Protein AF-K5UG11-F1 (afdb_monomer_lite)

Radius of gyration: 23.54 Å; chains: 1; bounding box: 54×63×68 Å

Organism: Phanerochaete carnosa (strain HHB-10118-sp) (NCBI:txid650164)

Structure (mmCIF, N/CA/C/O backbone):
data_AF-K5UG11-F1
#
_entry.id   AF-K5UG11-F1
#
loop_
_atom_site.group_PDB
_atom_site.id
_atom_site.type_symbol
_atom_site.label_atom_id
_atom_site.label_alt_id
_atom_site.label_comp_id
_atom_site.label_asym_id
_atom_site.label_entity_id
_atom_site.label_seq_id
_atom_site.pdbx_PDB_ins_code
_atom_site.Cartn_x
_atom_site.Cartn_y
_atom_site.Cartn_z
_atom_site.occupancy
_atom_site.B_iso_or_equiv
_atom_site.auth_seq_id
_atom_site.auth_comp_id
_atom_site.auth_asym_id
_atom_site.auth_atom_id
_atom_site.pdbx_PDB_model_num
ATOM 1 N N . LEU A 1 1 ? -6.449 -38.145 4.270 1.00 53.38 1 LEU A N 1
ATOM 2 C CA . LEU A 1 1 ? -7.258 -38.053 3.032 1.00 53.38 1 LEU A CA 1
ATOM 3 C C . LEU A 1 1 ? -6.331 -38.363 1.857 1.00 53.38 1 LEU A C 1
ATOM 5 O O . LEU A 1 1 ? -5.472 -37.538 1.592 1.00 53.38 1 LEU A O 1
ATOM 9 N N . PRO A 1 2 ? -6.423 -39.541 1.214 1.00 66.00 2 PRO A N 1
ATOM 10 C CA . PRO A 1 2 ? -5.436 -40.005 0.224 1.00 66.00 2 PRO A CA 1
ATOM 11 C C . PRO A 1 2 ? -5.521 -39.326 -1.160 1.00 66.00 2 PRO A C 1
ATOM 13 O O . PRO A 1 2 ? -4.849 -39.757 -2.084 1.00 66.00 2 PRO A O 1
ATOM 16 N N . TRP A 1 3 ? -6.350 -38.290 -1.319 1.00 81.88 3 TRP A N 1
ATOM 17 C CA . TRP A 1 3 ? -6.567 -37.581 -2.589 1.00 81.88 3 TRP A CA 1
ATOM 18 C C . TRP A 1 3 ? -6.116 -36.114 -2.563 1.00 81.88 3 TRP A C 1
ATOM 20 O O . TRP A 1 3 ? -6.194 -35.437 -3.585 1.00 81.88 3 TRP A O 1
ATOM 30 N N . LEU A 1 4 ? -5.685 -35.598 -1.407 1.00 84.19 4 LEU A N 1
ATOM 31 C CA . LEU A 1 4 ? -5.315 -34.193 -1.274 1.00 84.19 4 LEU A CA 1
ATOM 32 C C . LEU A 1 4 ? -3.827 -34.011 -1.577 1.00 84.19 4 LEU A C 1
ATOM 34 O O . LEU A 1 4 ? -2.977 -34.439 -0.799 1.00 84.19 4 LEU A O 1
ATOM 38 N N . TYR A 1 5 ? -3.545 -33.320 -2.674 1.00 85.25 5 TYR A N 1
ATOM 39 C CA . TYR A 1 5 ? -2.221 -32.814 -3.008 1.00 85.25 5 TYR A CA 1
ATOM 40 C C . TYR A 1 5 ? -2.200 -31.314 -2.731 1.00 85.25 5 TYR A C 1
ATOM 42 O O . TYR A 1 5 ? -3.081 -30.585 -3.186 1.00 85.25 5 TYR A O 1
ATOM 50 N N . VAL A 1 6 ? -1.216 -30.859 -1.957 1.00 86.69 6 VAL A N 1
ATOM 51 C CA . VAL A 1 6 ? -1.062 -29.449 -1.588 1.00 86.69 6 VAL A CA 1
ATOM 52 C C . VAL A 1 6 ? 0.201 -28.923 -2.245 1.00 86.69 6 VAL A C 1
ATOM 54 O O . VAL A 1 6 ? 1.283 -29.458 -2.019 1.00 86.69 6 VAL A O 1
ATOM 57 N N . PHE A 1 7 ? 0.058 -27.864 -3.037 1.00 88.12 7 PHE A N 1
ATOM 58 C CA . PHE A 1 7 ? 1.189 -27.059 -3.476 1.00 88.12 7 PHE A CA 1
ATOM 59 C C . PHE A 1 7 ? 1.313 -25.856 -2.545 1.00 88.12 7 PHE A C 1
ATOM 61 O O . PHE A 1 7 ? 0.343 -25.127 -2.337 1.00 88.12 7 PHE A O 1
ATOM 68 N N . ALA A 1 8 ? 2.496 -25.665 -1.972 1.00 84.81 8 ALA A N 1
ATOM 69 C CA . ALA A 1 8 ? 2.798 -24.540 -1.104 1.00 84.81 8 ALA A CA 1
ATOM 70 C C . ALA A 1 8 ? 4.109 -23.899 -1.559 1.00 84.81 8 ALA A C 1
ATOM 72 O O . ALA A 1 8 ? 5.064 -24.599 -1.889 1.00 84.81 8 ALA A O 1
ATOM 73 N N . ALA A 1 9 ? 4.147 -22.571 -1.553 1.00 84.44 9 ALA A N 1
ATOM 74 C CA . ALA A 1 9 ? 5.349 -21.797 -1.814 1.00 84.44 9 ALA A CA 1
ATOM 75 C C . ALA A 1 9 ? 5.720 -21.019 -0.549 1.00 84.44 9 ALA A C 1
ATOM 77 O O . ALA A 1 9 ? 4.858 -20.422 0.096 1.00 84.44 9 ALA A O 1
ATOM 78 N N . SER A 1 10 ? 7.002 -21.017 -0.195 1.00 80.94 10 SER A N 1
ATOM 79 C CA . SER A 1 10 ? 7.528 -20.230 0.918 1.00 80.94 10 SER A CA 1
ATOM 80 C C . SER A 1 10 ? 8.904 -19.675 0.572 1.00 80.94 10 SER A C 1
ATOM 82 O O . SER A 1 10 ? 9.621 -20.228 -0.263 1.00 80.94 10 SER A O 1
ATOM 84 N N . ARG A 1 11 ? 9.314 -18.606 1.264 1.00 75.69 11 ARG A N 1
ATOM 85 C CA . ARG A 1 11 ? 10.738 -18.252 1.336 1.00 75.69 11 ARG A CA 1
ATOM 86 C C . ARG A 1 11 ? 11.507 -19.403 2.018 1.00 75.69 11 ARG A C 1
ATOM 88 O O . ARG A 1 11 ? 10.895 -20.160 2.783 1.00 75.69 11 ARG A O 1
ATOM 95 N N . PRO A 1 12 ? 12.822 -19.561 1.772 1.00 76.56 12 PRO A N 1
ATOM 96 C CA . PRO A 1 12 ? 13.641 -20.610 2.385 1.00 76.56 12 PRO A CA 1
ATOM 97 C C . PRO A 1 12 ? 13.962 -20.281 3.853 1.00 76.56 12 PRO A C 1
ATOM 99 O O . PRO A 1 12 ? 15.118 -20.160 4.255 1.00 76.56 12 PRO A O 1
ATOM 102 N N . GLU A 1 13 ? 12.930 -20.080 4.671 1.00 82.06 13 GLU A N 1
ATOM 103 C CA . GLU A 1 13 ? 13.094 -19.727 6.074 1.00 82.06 13 GLU A CA 1
ATOM 104 C C . GLU A 1 13 ? 13.497 -20.968 6.882 1.00 82.06 13 GLU A C 1
ATOM 106 O O . GLU A 1 13 ? 12.832 -22.006 6.777 1.00 82.06 13 GLU A O 1
ATOM 111 N N . PRO A 1 14 ? 14.550 -20.896 7.723 1.00 83.44 14 PRO A N 1
ATOM 112 C CA . PRO A 1 14 ? 15.108 -22.077 8.384 1.00 83.44 14 PRO A CA 1
ATOM 113 C C . PRO A 1 14 ? 14.092 -22.891 9.190 1.00 83.44 14 PRO A C 1
ATOM 115 O O . PRO A 1 14 ? 14.175 -24.115 9.236 1.00 83.44 14 PRO A O 1
ATOM 118 N N . HIS A 1 15 ? 13.122 -22.221 9.815 1.00 83.31 15 HIS A N 1
ATOM 119 C CA . HIS A 1 15 ? 12.098 -22.876 10.625 1.00 83.31 15 HIS A CA 1
ATOM 120 C C . HIS A 1 15 ? 11.017 -23.576 9.786 1.00 83.31 15 HIS A C 1
ATOM 122 O O . HIS A 1 15 ? 10.419 -24.538 10.255 1.00 83.31 15 HIS A O 1
ATOM 128 N N . ILE A 1 16 ? 10.773 -23.126 8.551 1.00 84.31 16 ILE A N 1
ATOM 129 C CA . ILE A 1 16 ? 9.879 -23.807 7.608 1.00 84.31 16 ILE A CA 1
ATOM 130 C C . ILE A 1 16 ? 10.607 -25.023 7.037 1.00 84.31 16 ILE A C 1
ATOM 132 O O . ILE A 1 16 ? 10.093 -26.141 7.070 1.00 84.31 16 ILE A O 1
ATOM 136 N N . LEU A 1 17 ? 11.845 -24.818 6.576 1.00 82.88 17 LEU A N 1
ATOM 137 C CA . LEU A 1 17 ? 12.665 -25.879 5.999 1.00 82.88 17 LEU A CA 1
ATOM 138 C C . LEU A 1 17 ? 12.917 -27.015 6.992 1.00 82.88 17 LEU A C 1
ATOM 140 O O . LEU A 1 17 ? 12.883 -28.174 6.589 1.00 82.88 17 LEU A O 1
ATOM 144 N N . SER A 1 18 ? 13.119 -26.723 8.280 1.00 83.88 18 SER A N 1
ATOM 145 C CA . SER A 1 18 ? 13.336 -27.757 9.298 1.00 83.88 18 SER A CA 1
ATOM 146 C C . SER A 1 18 ? 12.113 -28.652 9.510 1.00 83.88 18 SER A C 1
ATOM 148 O O . SER A 1 18 ? 12.265 -29.864 9.650 1.00 83.88 18 SER A O 1
ATOM 150 N N . VAL A 1 19 ? 10.904 -28.081 9.484 1.00 84.38 19 VAL A N 1
ATOM 151 C CA . VAL A 1 19 ? 9.648 -28.836 9.593 1.00 84.38 19 VAL A CA 1
ATOM 152 C C . VAL A 1 19 ? 9.433 -29.693 8.352 1.00 84.38 19 VAL A C 1
ATOM 154 O O . VAL A 1 19 ? 9.092 -30.869 8.465 1.00 84.38 19 VAL A O 1
ATOM 157 N N . LEU A 1 20 ? 9.658 -29.123 7.168 1.00 82.38 20 LEU A N 1
ATOM 158 C CA . LEU A 1 20 ? 9.399 -29.810 5.908 1.00 82.38 20 LEU A CA 1
ATOM 159 C C . LEU A 1 20 ? 10.504 -30.800 5.497 1.00 82.38 20 LEU A C 1
ATOM 161 O O . LEU A 1 20 ? 10.266 -31.649 4.642 1.00 82.38 20 LEU A O 1
ATOM 165 N N . SER A 1 21 ? 11.696 -30.710 6.093 1.00 81.19 21 SER A N 1
ATOM 166 C CA . SER A 1 21 ? 12.811 -31.654 5.889 1.00 81.19 21 SER A CA 1
ATOM 167 C C . SER A 1 21 ? 12.805 -32.800 6.907 1.00 81.19 21 SER A C 1
ATOM 169 O O . SER A 1 21 ? 13.807 -33.500 7.060 1.00 81.19 21 SER A O 1
ATOM 171 N N . ASN A 1 22 ? 11.705 -32.990 7.642 1.00 83.00 22 ASN A N 1
ATOM 172 C CA . ASN A 1 22 ? 11.592 -34.071 8.611 1.00 83.00 22 ASN A CA 1
ATOM 173 C C . ASN A 1 22 ? 11.659 -35.436 7.892 1.00 83.00 22 ASN A C 1
ATOM 175 O O . ASN A 1 22 ? 10.858 -35.680 6.984 1.00 83.00 22 ASN A O 1
ATOM 179 N N . PRO A 1 23 ? 12.562 -36.355 8.295 1.00 81.19 23 PRO A N 1
ATOM 180 C CA . PRO A 1 23 ? 12.687 -37.668 7.663 1.00 81.19 23 PRO A CA 1
ATOM 181 C C . PRO A 1 23 ? 11.384 -38.474 7.647 1.00 81.19 23 PRO A C 1
ATOM 183 O O . PRO A 1 23 ? 11.175 -39.278 6.746 1.00 81.19 23 PRO A O 1
ATOM 186 N N . SER A 1 24 ? 10.488 -38.248 8.613 1.00 82.75 24 SER A N 1
ATOM 187 C CA . SER A 1 24 ? 9.194 -38.936 8.681 1.00 82.75 24 SER A CA 1
ATOM 188 C C . SER A 1 24 ? 8.203 -38.527 7.583 1.00 82.75 24 SER A C 1
ATOM 190 O O . SER A 1 24 ? 7.204 -39.217 7.392 1.00 82.75 24 SER A O 1
ATOM 192 N N . SER A 1 25 ? 8.463 -37.430 6.864 1.00 81.19 25 SER A N 1
ATOM 193 C CA . SER A 1 25 ? 7.621 -36.913 5.779 1.00 81.19 25 SER A CA 1
ATOM 194 C C . SER A 1 25 ? 8.306 -36.917 4.407 1.00 81.19 25 SER A C 1
ATOM 196 O O . SER A 1 25 ? 7.729 -36.410 3.447 1.00 81.19 25 SER A O 1
ATOM 198 N N . ALA A 1 26 ? 9.508 -37.493 4.294 1.00 77.62 26 ALA A N 1
ATOM 199 C CA . ALA A 1 26 ? 10.309 -37.476 3.066 1.00 77.62 26 ALA A CA 1
ATOM 200 C C . ALA A 1 26 ? 9.617 -38.146 1.862 1.00 77.62 26 ALA A C 1
ATOM 202 O O . ALA A 1 26 ? 9.808 -37.713 0.730 1.00 77.62 26 ALA A O 1
ATOM 203 N N . ASP A 1 27 ? 8.769 -39.150 2.106 1.00 81.94 27 ASP A N 1
ATOM 204 C CA . ASP A 1 27 ? 8.040 -39.869 1.050 1.00 81.94 27 ASP A CA 1
ATOM 205 C C . ASP A 1 27 ? 6.824 -39.093 0.506 1.00 81.94 27 ASP A C 1
ATOM 207 O O . ASP A 1 27 ? 6.213 -39.508 -0.477 1.00 81.94 27 ASP A O 1
ATOM 211 N N . VAL A 1 28 ? 6.438 -37.989 1.159 1.00 84.19 28 VAL A N 1
ATOM 212 C CA . VAL A 1 28 ? 5.210 -37.229 0.853 1.00 84.19 28 VAL A CA 1
ATOM 213 C C . VAL A 1 28 ? 5.506 -35.765 0.518 1.00 84.19 28 VAL A C 1
ATOM 215 O O . VAL A 1 28 ? 4.752 -35.135 -0.222 1.00 84.19 28 VAL A O 1
ATOM 218 N N . VAL A 1 29 ? 6.592 -35.203 1.056 1.00 85.12 29 VAL A N 1
ATOM 219 C CA . VAL A 1 29 ? 6.969 -33.801 0.859 1.00 85.12 29 VAL A CA 1
ATOM 220 C C . VAL A 1 29 ? 8.080 -33.710 -0.180 1.00 85.12 29 VAL A C 1
ATOM 222 O O . VAL A 1 29 ? 9.228 -34.070 0.075 1.00 85.12 29 VAL A O 1
ATOM 225 N N . HIS A 1 30 ? 7.736 -33.179 -1.349 1.00 83.88 30 HIS A N 1
ATOM 226 C CA . HIS A 1 30 ? 8.688 -32.905 -2.419 1.00 83.88 30 HIS A CA 1
ATOM 227 C C . HIS A 1 30 ? 9.090 -31.432 -2.405 1.00 83.88 30 HIS A C 1
ATOM 229 O O . HIS A 1 30 ? 8.238 -30.545 -2.429 1.00 83.88 30 HIS A O 1
ATOM 235 N N . HIS A 1 31 ? 10.397 -31.183 -2.388 1.00 79.31 31 HIS A N 1
ATOM 236 C CA . HIS A 1 31 ? 10.975 -29.844 -2.374 1.00 79.31 31 HIS A CA 1
ATOM 237 C C . HIS A 1 31 ? 11.524 -29.488 -3.743 1.00 79.31 31 HIS A C 1
ATOM 239 O O . HIS A 1 31 ? 12.325 -30.234 -4.302 1.00 79.31 31 HIS A O 1
ATOM 245 N N . ILE A 1 32 ? 11.126 -28.329 -4.256 1.00 79.00 32 ILE A N 1
ATOM 246 C CA . ILE A 1 32 ? 11.701 -27.743 -5.464 1.00 79.00 32 ILE A CA 1
ATOM 247 C C . ILE A 1 32 ? 12.173 -26.348 -5.086 1.00 79.00 32 ILE A C 1
ATOM 249 O O . ILE A 1 32 ? 11.371 -25.494 -4.704 1.00 79.00 32 ILE A O 1
ATOM 253 N N . ARG A 1 33 ? 13.481 -26.112 -5.175 1.00 73.12 33 ARG A N 1
ATOM 254 C CA . ARG A 1 33 ? 14.020 -24.759 -5.076 1.00 73.12 33 ARG A CA 1
ATOM 255 C C . ARG A 1 33 ? 13.893 -24.124 -6.447 1.00 73.12 33 ARG A C 1
ATOM 257 O O . ARG A 1 33 ? 14.453 -24.631 -7.411 1.00 73.12 33 ARG A O 1
ATOM 264 N N . LEU A 1 34 ? 13.177 -23.007 -6.522 1.00 68.56 34 LEU A N 1
ATOM 265 C CA . LEU A 1 34 ? 12.997 -22.278 -7.779 1.00 68.56 34 LEU A CA 1
ATOM 266 C C . LEU A 1 34 ? 14.347 -21.864 -8.393 1.00 68.56 34 LEU A C 1
ATOM 268 O O . LEU A 1 34 ? 14.505 -21.937 -9.606 1.00 68.56 34 LEU A O 1
ATOM 272 N N . GLU A 1 35 ? 15.332 -21.538 -7.549 1.00 64.75 35 GLU A N 1
ATOM 273 C CA . GLU A 1 35 ? 16.721 -21.218 -7.924 1.00 64.75 35 GLU A CA 1
ATOM 274 C C . GLU A 1 35 ? 17.432 -22.353 -8.679 1.00 64.75 35 GLU A C 1
ATOM 276 O O . GLU A 1 35 ? 18.248 -22.085 -9.552 1.00 64.75 35 GLU A O 1
ATOM 281 N N . ASP A 1 36 ? 17.110 -23.613 -8.367 1.00 63.50 36 ASP A N 1
ATOM 282 C CA . ASP A 1 36 ? 17.745 -24.785 -8.986 1.00 63.50 36 ASP A CA 1
ATOM 283 C C . ASP A 1 36 ? 17.105 -25.128 -10.347 1.00 63.50 36 ASP A C 1
ATOM 285 O O . ASP A 1 36 ? 17.639 -25.933 -11.110 1.00 63.50 36 ASP A O 1
ATOM 289 N N . THR A 1 37 ? 15.946 -24.535 -10.652 1.00 60.53 37 THR A N 1
ATOM 290 C CA . THR A 1 37 ? 15.137 -24.839 -11.844 1.00 60.53 37 THR A CA 1
ATOM 291 C C . THR A 1 37 ? 14.999 -23.680 -12.827 1.00 60.53 37 THR A C 1
ATOM 293 O O . THR A 1 37 ? 14.656 -23.918 -13.982 1.00 60.53 37 THR A O 1
ATOM 296 N N . ALA A 1 38 ? 15.241 -22.442 -12.391 1.00 56.06 38 ALA A N 1
ATOM 297 C CA . ALA A 1 38 ? 14.992 -21.242 -13.179 1.00 56.06 38 ALA A CA 1
ATOM 298 C C . ALA A 1 38 ? 16.271 -20.416 -13.344 1.00 56.06 38 ALA A C 1
ATOM 300 O O . ALA A 1 38 ? 16.880 -19.982 -12.365 1.00 56.06 38 ALA A O 1
ATOM 301 N N . ASN A 1 39 ? 16.627 -20.110 -14.593 1.00 61.66 39 ASN A N 1
ATOM 302 C CA . ASN A 1 39 ? 17.498 -18.979 -14.883 1.00 61.66 39 ASN A CA 1
ATOM 303 C C . ASN A 1 39 ? 16.669 -17.706 -14.658 1.00 61.66 39 ASN A C 1
ATOM 305 O O . ASN A 1 39 ? 16.117 -17.150 -15.598 1.00 61.66 39 ASN A O 1
ATOM 309 N N . SER A 1 40 ? 16.545 -17.243 -13.413 1.00 59.19 40 SER A N 1
ATOM 310 C CA . SER A 1 40 ? 15.722 -16.068 -13.068 1.00 59.19 40 SER A CA 1
ATOM 311 C C . SER A 1 40 ? 16.084 -14.808 -13.870 1.00 59.19 40 SER A C 1
ATOM 313 O O . SER A 1 40 ? 15.221 -13.979 -14.150 1.00 59.19 40 SER A O 1
ATOM 315 N N . HIS A 1 41 ? 17.351 -14.680 -14.278 1.00 61.50 41 HIS A N 1
ATOM 316 C CA . HIS A 1 41 ? 17.806 -13.642 -15.204 1.00 61.50 41 HIS A CA 1
ATOM 317 C C . HIS A 1 41 ? 17.176 -13.764 -16.602 1.00 61.50 41 HIS A C 1
ATOM 319 O O . HIS A 1 41 ? 16.826 -12.743 -17.186 1.00 61.50 41 HIS A O 1
ATOM 325 N N . ASP A 1 42 ? 17.001 -14.987 -17.104 1.00 75.44 42 ASP A N 1
ATOM 326 C CA . ASP A 1 42 ? 16.408 -15.284 -18.414 1.00 75.44 42 ASP A CA 1
ATOM 327 C C . ASP A 1 42 ? 14.898 -14.996 -18.414 1.00 75.44 42 ASP A C 1
ATOM 329 O O . ASP A 1 42 ? 14.391 -14.339 -19.316 1.00 75.44 42 ASP A O 1
ATOM 333 N N . ASP A 1 43 ? 14.181 -15.368 -17.346 1.00 85.31 43 ASP A N 1
ATOM 334 C CA . ASP A 1 43 ? 12.740 -15.092 -17.230 1.00 85.31 43 ASP A CA 1
ATOM 335 C C . ASP A 1 43 ? 12.427 -13.592 -17.139 1.00 85.31 43 ASP A C 1
ATOM 337 O O . ASP A 1 43 ? 11.469 -13.111 -17.749 1.00 85.31 43 ASP A O 1
ATOM 341 N N . VAL A 1 44 ? 13.233 -12.837 -16.384 1.00 89.19 44 VAL A N 1
ATOM 342 C CA . VAL A 1 44 ? 13.101 -11.376 -16.293 1.00 89.19 44 VAL A CA 1
ATOM 343 C C . VAL A 1 44 ? 13.441 -10.710 -17.622 1.00 89.19 44 VAL A C 1
ATOM 345 O O . VAL A 1 44 ? 12.699 -9.826 -18.055 1.00 89.19 44 VAL A O 1
ATOM 348 N N . GLY A 1 45 ? 14.532 -11.140 -18.265 1.00 91.56 45 GLY A N 1
ATOM 349 C CA . GLY A 1 45 ? 14.928 -10.664 -19.589 1.00 91.56 45 GLY A CA 1
ATOM 350 C C . GLY A 1 45 ? 13.812 -10.862 -20.604 1.00 91.56 45 GLY A C 1
ATOM 351 O O . GLY A 1 45 ? 13.305 -9.891 -21.163 1.00 91.56 45 GLY A O 1
ATOM 352 N N . ARG A 1 46 ? 13.329 -12.100 -20.721 1.00 92.81 46 ARG A N 1
ATOM 353 C CA . ARG A 1 46 ? 12.253 -12.472 -21.637 1.00 92.81 46 ARG A CA 1
ATOM 354 C C . ARG A 1 46 ? 10.959 -11.709 -21.365 1.00 92.81 46 ARG A C 1
ATOM 356 O O . ARG A 1 46 ? 10.315 -11.247 -22.301 1.00 92.81 46 ARG A O 1
ATOM 363 N N . TYR A 1 47 ? 10.582 -11.519 -20.098 1.00 94.75 47 TYR A N 1
ATOM 364 C CA . TYR A 1 47 ? 9.416 -10.701 -19.757 1.00 94.75 47 TYR A CA 1
ATOM 365 C C . TYR A 1 47 ? 9.566 -9.258 -20.255 1.00 94.75 47 TYR A C 1
ATOM 367 O O . TYR A 1 47 ? 8.642 -8.737 -20.881 1.00 94.75 47 TYR A O 1
ATOM 375 N N . LEU A 1 48 ? 10.707 -8.607 -20.007 1.00 94.56 48 LEU A N 1
ATOM 376 C CA . LEU A 1 48 ? 10.941 -7.220 -20.421 1.00 94.56 48 LEU A CA 1
ATOM 377 C C . LEU A 1 48 ? 11.030 -7.079 -21.949 1.00 94.56 48 LEU A C 1
ATOM 379 O O . LEU A 1 48 ? 10.420 -6.167 -22.503 1.00 94.56 48 LEU A O 1
ATOM 383 N N . GLU A 1 49 ? 11.709 -8.007 -22.624 1.00 94.44 49 GLU A N 1
ATOM 384 C CA . GLU A 1 49 ? 11.789 -8.089 -24.090 1.00 94.44 49 GLU A CA 1
ATOM 385 C C . GLU A 1 49 ? 10.413 -8.266 -24.742 1.00 94.44 49 GLU A C 1
ATOM 387 O O . GLU A 1 49 ? 10.126 -7.656 -25.770 1.00 94.44 49 GLU A O 1
ATOM 392 N N . GLU A 1 50 ? 9.532 -9.068 -24.141 1.00 94.62 50 GLU A N 1
ATOM 393 C CA . GLU A 1 50 ? 8.199 -9.321 -24.688 1.00 94.62 50 GLU A CA 1
ATOM 394 C C . GLU A 1 50 ? 7.182 -8.215 -24.367 1.00 94.62 50 GLU A C 1
ATOM 396 O O . GLU A 1 50 ? 6.189 -8.076 -25.089 1.00 94.62 50 GLU A O 1
ATOM 401 N N . THR A 1 51 ? 7.344 -7.479 -23.265 1.00 95.44 51 THR A N 1
ATOM 402 C CA . THR A 1 51 ? 6.325 -6.530 -22.775 1.00 95.44 51 THR A CA 1
ATOM 403 C C . THR A 1 51 ? 6.637 -5.086 -23.115 1.00 95.44 51 THR A C 1
ATOM 405 O O . THR A 1 51 ? 5.748 -4.380 -23.587 1.00 95.44 51 THR A O 1
ATOM 408 N N . LEU A 1 52 ? 7.879 -4.643 -22.931 1.00 93.75 52 LEU A N 1
ATOM 409 C CA . LEU A 1 52 ? 8.215 -3.228 -23.030 1.00 93.75 52 LEU A CA 1
ATOM 410 C C . LEU A 1 52 ? 8.082 -2.654 -24.454 1.00 93.75 52 LEU A C 1
ATOM 412 O O . LEU A 1 52 ? 7.508 -1.572 -24.592 1.00 93.75 52 LEU A O 1
ATOM 416 N N . PRO A 1 53 ? 8.479 -3.370 -25.528 1.00 93.62 53 PRO A N 1
ATOM 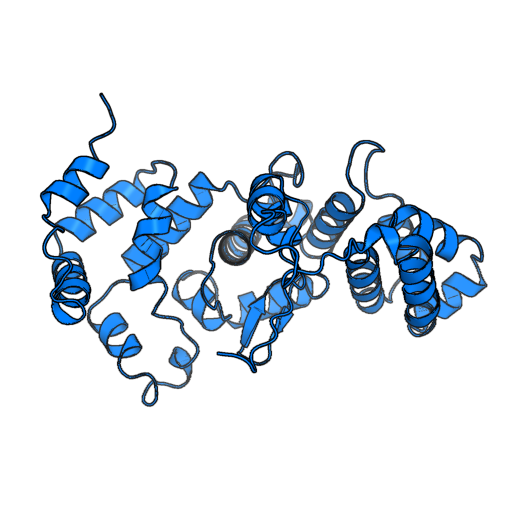417 C CA . PRO A 1 53 ? 8.280 -2.892 -26.899 1.00 93.62 53 PRO A CA 1
ATOM 418 C C . PRO A 1 53 ? 6.809 -2.753 -27.315 1.00 93.62 53 PRO A C 1
ATOM 420 O O . PRO A 1 53 ? 6.515 -2.107 -28.317 1.00 93.62 53 PRO A O 1
ATOM 423 N N . LYS A 1 54 ? 5.867 -3.357 -26.573 1.00 94.81 54 LYS A N 1
ATOM 424 C CA . LYS A 1 54 ? 4.428 -3.224 -26.853 1.00 94.81 54 LYS A CA 1
ATOM 425 C C . LYS A 1 54 ? 3.874 -1.862 -26.435 1.00 94.81 54 LYS A C 1
ATOM 427 O O . LYS A 1 54 ? 2.783 -1.514 -26.881 1.00 94.81 54 LYS A O 1
ATOM 432 N N . ILE A 1 55 ? 4.601 -1.106 -25.612 1.00 93.62 55 ILE A N 1
ATOM 433 C CA . ILE A 1 55 ? 4.244 0.263 -25.240 1.00 93.62 55 ILE A CA 1
ATOM 434 C C . ILE A 1 55 ? 4.824 1.193 -26.319 1.00 93.62 55 ILE A C 1
ATOM 436 O O . ILE A 1 55 ? 6.049 1.319 -26.389 1.00 93.62 55 ILE A O 1
ATOM 440 N N . PRO A 1 56 ? 4.005 1.846 -27.172 1.00 91.88 56 PRO A N 1
ATOM 441 C CA . PRO A 1 56 ? 4.497 2.486 -28.398 1.00 91.88 56 PRO A CA 1
ATOM 442 C C . PRO A 1 56 ? 5.634 3.496 -28.184 1.00 91.88 56 PRO A C 1
ATOM 444 O O . PRO A 1 56 ? 6.633 3.460 -28.897 1.00 91.88 56 PRO A O 1
ATOM 447 N N . SER A 1 57 ? 5.532 4.347 -27.157 1.00 92.50 57 SER A N 1
ATOM 448 C CA . SER A 1 57 ? 6.563 5.341 -26.824 1.00 92.50 57 SER A CA 1
ATOM 449 C C . SER A 1 57 ? 7.905 4.715 -26.436 1.00 92.50 57 SER A C 1
ATOM 451 O O . SER A 1 57 ? 8.955 5.301 -26.700 1.00 92.50 57 SER A O 1
ATOM 453 N N . TYR A 1 58 ? 7.885 3.533 -25.816 1.00 93.56 58 TYR A N 1
ATOM 454 C CA . TYR A 1 58 ? 9.092 2.829 -25.391 1.00 93.56 58 TYR A CA 1
ATOM 455 C C . TYR A 1 58 ? 9.634 1.890 -26.458 1.00 93.56 58 TYR A C 1
ATOM 457 O O . TYR A 1 58 ? 10.847 1.731 -26.521 1.00 93.56 58 TYR A O 1
ATOM 465 N N . GLY A 1 59 ? 8.790 1.348 -27.341 1.00 92.25 59 GLY A N 1
ATOM 466 C CA . GLY A 1 59 ? 9.249 0.685 -28.564 1.00 92.25 59 GLY A CA 1
ATOM 467 C C . GLY A 1 59 ? 10.154 1.611 -29.383 1.00 92.25 59 GLY A C 1
ATOM 468 O O . GLY A 1 59 ? 11.319 1.290 -29.610 1.00 92.25 59 GLY A O 1
ATOM 469 N N . ASP A 1 60 ? 9.669 2.819 -29.690 1.00 92.00 60 ASP A N 1
ATOM 470 C CA . ASP A 1 60 ? 10.431 3.838 -30.429 1.00 92.00 60 ASP A CA 1
ATOM 471 C C . ASP A 1 60 ? 11.721 4.274 -29.705 1.00 92.00 60 ASP A C 1
ATOM 473 O O . ASP A 1 60 ? 12.725 4.607 -30.341 1.00 92.00 60 ASP A O 1
ATOM 477 N N . TYR A 1 61 ? 11.694 4.333 -28.369 1.00 93.06 61 TYR A N 1
ATOM 478 C CA . TYR A 1 61 ? 12.865 4.673 -27.558 1.00 93.06 61 TYR A CA 1
ATOM 479 C C . TYR A 1 61 ? 13.914 3.554 -27.595 1.00 93.06 61 TYR A C 1
ATOM 481 O O . TYR A 1 61 ? 15.085 3.823 -27.855 1.00 93.06 61 TYR A O 1
ATOM 489 N N . LEU A 1 62 ? 13.506 2.298 -27.408 1.00 93.81 62 LEU A N 1
ATOM 490 C CA . LEU A 1 62 ? 14.406 1.146 -27.436 1.00 93.81 62 LEU A CA 1
ATOM 491 C C . LEU A 1 62 ? 15.078 0.957 -28.803 1.00 93.81 62 LEU A C 1
ATOM 493 O O . LEU A 1 62 ? 16.248 0.588 -28.857 1.00 93.81 62 LEU A O 1
ATOM 497 N N . GLU A 1 63 ? 14.389 1.265 -29.906 1.00 92.69 63 GLU A N 1
ATOM 498 C CA . GLU A 1 63 ? 14.996 1.245 -31.246 1.00 92.69 63 GLU A CA 1
ATOM 499 C C . GLU A 1 63 ? 16.139 2.264 -31.395 1.00 92.69 63 GLU A C 1
ATOM 501 O O . GLU A 1 63 ? 17.128 2.003 -32.083 1.00 92.69 63 GLU A O 1
ATOM 506 N N . LYS A 1 64 ? 16.024 3.427 -30.740 1.00 93.94 64 LYS A N 1
ATOM 507 C CA . LYS A 1 64 ? 17.048 4.487 -30.753 1.00 93.94 64 LYS A CA 1
ATOM 508 C C . LYS A 1 64 ? 18.175 4.235 -29.748 1.00 93.94 64 LYS A C 1
ATOM 510 O O . LYS A 1 64 ? 19.282 4.729 -29.957 1.00 93.94 64 LYS A O 1
ATOM 515 N N . HIS A 1 65 ? 17.904 3.469 -28.691 1.00 93.12 65 HIS A N 1
ATOM 516 C CA . HIS A 1 65 ? 18.819 3.176 -27.585 1.00 93.12 65 HIS A CA 1
ATOM 517 C C . HIS A 1 65 ? 18.932 1.655 -27.364 1.00 93.12 65 HIS A C 1
ATOM 519 O O . HIS A 1 65 ? 18.343 1.118 -26.424 1.00 93.12 65 HIS A O 1
ATOM 525 N N . PRO A 1 66 ? 19.679 0.932 -28.219 1.00 89.62 66 PRO A N 1
ATOM 526 C CA . PRO A 1 66 ? 19.681 -0.534 -28.231 1.00 89.62 66 PRO A CA 1
ATOM 527 C C . PRO A 1 66 ? 20.247 -1.182 -26.953 1.00 89.62 66 PRO A C 1
ATOM 529 O O . PRO A 1 66 ? 19.973 -2.348 -26.689 1.00 89.62 66 PRO A O 1
ATOM 532 N N . ASP A 1 67 ? 21.012 -0.446 -26.144 1.00 92.06 67 ASP A N 1
ATOM 533 C CA . ASP A 1 67 ? 21.566 -0.891 -24.859 1.00 92.06 67 ASP A CA 1
ATOM 534 C C . ASP A 1 67 ? 20.616 -0.658 -23.666 1.00 92.06 67 ASP A C 1
ATOM 536 O O . ASP A 1 67 ? 20.828 -1.198 -22.577 1.00 92.06 67 ASP A O 1
ATOM 540 N N . ALA A 1 68 ? 19.553 0.134 -23.845 1.00 92.00 68 ALA A N 1
ATOM 541 C CA . ALA A 1 68 ? 18.651 0.541 -22.770 1.00 92.00 68 ALA A CA 1
ATOM 542 C C . ALA A 1 68 ? 17.944 -0.653 -22.108 1.00 92.00 68 ALA A C 1
ATOM 544 O O . ALA A 1 68 ? 17.858 -0.729 -20.878 1.00 92.00 68 ALA A O 1
ATOM 545 N N . LEU A 1 69 ? 17.483 -1.615 -22.912 1.00 92.44 69 LEU A N 1
ATOM 546 C CA . LEU A 1 69 ? 16.810 -2.810 -22.406 1.00 92.44 69 LEU A CA 1
ATOM 547 C C . LEU A 1 69 ? 17.758 -3.686 -21.576 1.00 92.44 69 LEU A C 1
ATOM 549 O O . LEU A 1 69 ? 17.399 -4.100 -20.477 1.00 92.44 69 LEU A O 1
ATOM 553 N N . GLU A 1 70 ? 18.987 -3.905 -22.047 1.00 91.62 70 GLU A N 1
ATOM 554 C CA . GLU A 1 70 ? 19.999 -4.688 -21.327 1.00 91.62 70 GLU A CA 1
ATOM 555 C C . GLU A 1 70 ? 20.370 -4.030 -19.988 1.00 91.62 70 GLU A C 1
ATOM 557 O O . GLU A 1 70 ? 20.434 -4.702 -18.954 1.00 91.62 70 GLU A O 1
ATOM 562 N N . ARG A 1 71 ? 20.520 -2.696 -19.969 1.00 92.06 71 ARG A N 1
ATOM 563 C CA . ARG A 1 71 ? 20.734 -1.919 -18.735 1.00 92.06 71 ARG A CA 1
ATOM 564 C C . ARG A 1 71 ? 19.598 -2.139 -17.733 1.00 92.06 71 ARG A C 1
ATOM 566 O O . ARG A 1 71 ? 19.857 -2.324 -16.541 1.00 92.06 71 ARG A O 1
ATOM 573 N N . LEU A 1 72 ? 18.349 -2.157 -18.199 1.00 91.31 72 LEU A N 1
ATOM 574 C CA . LEU A 1 72 ? 17.181 -2.385 -17.351 1.00 91.31 72 LEU A CA 1
ATOM 575 C C . LEU A 1 72 ? 17.104 -3.830 -16.831 1.00 91.31 72 LEU A C 1
ATOM 577 O O . LEU A 1 72 ? 16.846 -4.032 -15.643 1.00 91.31 72 LEU A O 1
ATOM 581 N N . ILE A 1 73 ? 17.387 -4.825 -17.677 1.00 90.75 73 ILE A N 1
ATOM 582 C CA . ILE A 1 73 ? 17.454 -6.244 -17.289 1.00 90.75 73 ILE A CA 1
ATOM 583 C C . ILE A 1 73 ? 18.530 -6.450 -16.220 1.00 90.75 73 ILE A C 1
ATOM 585 O O . ILE A 1 73 ? 18.273 -7.056 -15.176 1.00 90.75 73 ILE A O 1
ATOM 589 N N . SER A 1 74 ? 19.722 -5.887 -16.437 1.00 89.00 74 SER A N 1
ATOM 590 C CA . SER A 1 74 ? 20.814 -5.940 -15.464 1.00 89.00 74 SER A CA 1
ATOM 591 C C . SER A 1 74 ? 20.405 -5.306 -14.137 1.00 89.00 74 SER A C 1
ATOM 593 O O . SER A 1 74 ? 20.735 -5.826 -13.070 1.00 89.00 74 SER A O 1
ATOM 595 N N . ARG A 1 75 ? 19.678 -4.189 -14.185 1.00 87.75 75 ARG A N 1
ATOM 596 C CA . ARG A 1 75 ? 19.212 -3.480 -12.996 1.00 87.75 75 ARG A CA 1
ATOM 597 C C . ARG A 1 75 ? 18.130 -4.237 -12.228 1.00 87.75 75 ARG A C 1
ATOM 599 O O . ARG A 1 75 ? 18.103 -4.162 -11.001 1.00 87.75 75 ARG A O 1
ATOM 606 N N . ALA A 1 76 ? 17.274 -4.984 -12.922 1.00 87.50 76 ALA A N 1
ATOM 607 C CA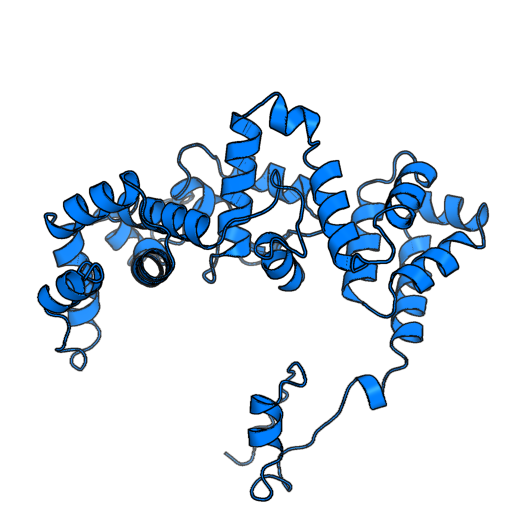 . ALA A 1 76 ? 16.263 -5.820 -12.289 1.00 87.50 76 ALA A CA 1
ATOM 608 C C . ALA A 1 76 ? 16.876 -6.945 -11.439 1.00 87.50 76 ALA A C 1
ATOM 610 O O . ALA A 1 76 ? 16.222 -7.417 -10.511 1.00 87.50 76 ALA A O 1
ATOM 611 N N . ALA A 1 77 ? 18.121 -7.358 -11.722 1.00 84.94 77 ALA A N 1
ATOM 612 C CA . ALA A 1 77 ? 18.884 -8.335 -10.938 1.00 84.94 77 ALA A CA 1
ATOM 613 C C . ALA A 1 77 ? 18.096 -9.630 -10.625 1.00 84.94 77 ALA A C 1
ATOM 615 O O . ALA A 1 77 ? 18.138 -10.145 -9.509 1.00 84.94 77 ALA A O 1
ATOM 616 N N . GLY A 1 78 ? 17.313 -10.118 -11.597 1.00 83.88 78 GLY A N 1
ATOM 617 C CA . GLY A 1 78 ? 16.474 -11.317 -11.453 1.00 83.88 78 GLY A CA 1
ATOM 618 C C . GLY A 1 78 ? 15.211 -11.138 -10.592 1.00 83.88 78 GLY A C 1
ATOM 619 O O . GLY A 1 78 ? 14.482 -12.100 -10.358 1.00 83.88 78 GLY A O 1
ATOM 620 N N . VAL A 1 79 ? 14.906 -9.924 -10.121 1.00 86.12 79 VAL A N 1
ATOM 621 C CA . VAL A 1 79 ? 13.723 -9.632 -9.301 1.00 86.12 79 VAL A CA 1
ATOM 622 C C . VAL A 1 79 ? 12.512 -9.393 -10.205 1.00 86.12 79 VAL A C 1
ATOM 624 O O . VAL A 1 79 ? 12.260 -8.278 -10.649 1.00 86.12 79 VAL A O 1
ATOM 627 N N . PHE A 1 80 ? 11.709 -10.427 -10.452 1.00 88.56 80 PHE A N 1
ATOM 628 C CA . PHE A 1 80 ? 10.562 -10.335 -11.369 1.00 88.56 80 PHE A CA 1
ATOM 629 C C . PHE A 1 80 ? 9.561 -9.225 -11.014 1.00 88.56 80 PHE A C 1
ATOM 631 O O . PHE A 1 80 ? 9.056 -8.530 -11.895 1.00 88.56 80 PHE A O 1
ATOM 638 N N . ILE A 1 81 ? 9.299 -9.001 -9.721 1.00 89.69 81 ILE A N 1
ATOM 639 C CA . ILE A 1 81 ? 8.387 -7.928 -9.308 1.00 89.69 81 ILE A CA 1
ATOM 640 C C . ILE A 1 81 ? 8.931 -6.534 -9.659 1.00 89.69 81 ILE A C 1
ATOM 642 O O . ILE A 1 81 ? 8.138 -5.654 -9.975 1.00 89.69 81 ILE A O 1
ATOM 646 N N . PHE A 1 82 ? 10.257 -6.341 -9.690 1.00 92.19 82 PHE A N 1
ATOM 647 C CA . PHE A 1 82 ? 10.858 -5.103 -10.193 1.00 92.19 82 PHE A CA 1
ATOM 648 C C . PHE A 1 82 ? 10.459 -4.898 -11.654 1.00 92.19 82 PHE A C 1
ATOM 650 O O . PHE A 1 82 ? 9.868 -3.877 -11.977 1.00 92.19 82 PHE A O 1
ATOM 657 N N . ALA A 1 83 ? 10.686 -5.902 -12.506 1.00 92.50 83 ALA A N 1
ATOM 658 C CA . ALA A 1 83 ? 10.368 -5.822 -13.929 1.00 92.50 83 ALA A CA 1
ATOM 659 C C . ALA A 1 83 ? 8.879 -5.542 -14.181 1.00 92.50 83 ALA A C 1
ATOM 661 O O . ALA A 1 83 ? 8.540 -4.672 -14.982 1.00 92.50 83 ALA A O 1
ATOM 662 N N . ARG A 1 84 ? 7.983 -6.220 -13.453 1.00 93.81 84 ARG A N 1
ATOM 663 C CA . ARG A 1 84 ? 6.537 -5.982 -13.549 1.00 93.81 84 ARG A CA 1
ATOM 664 C C . ARG A 1 84 ? 6.156 -4.549 -13.172 1.00 93.81 84 ARG A C 1
ATOM 666 O O . ARG A 1 84 ? 5.425 -3.909 -13.918 1.00 93.81 84 ARG A O 1
ATOM 673 N N . ILE A 1 85 ? 6.654 -4.048 -12.041 1.00 94.06 85 ILE A N 1
ATOM 674 C CA . ILE A 1 85 ? 6.364 -2.683 -11.578 1.00 94.06 85 ILE A CA 1
ATOM 675 C C . ILE A 1 85 ? 6.952 -1.648 -12.541 1.00 94.06 85 ILE A C 1
ATOM 677 O O . ILE A 1 85 ? 6.299 -0.653 -12.826 1.00 94.06 85 ILE A O 1
ATOM 681 N N . THR A 1 86 ? 8.158 -1.878 -13.064 1.00 94.06 86 THR A N 1
ATOM 682 C CA . THR A 1 86 ? 8.784 -1.015 -14.072 1.00 94.06 86 THR A CA 1
ATOM 683 C C . THR A 1 86 ? 7.924 -0.916 -15.327 1.00 94.06 86 THR A C 1
ATOM 685 O O . THR A 1 86 ? 7.683 0.191 -15.793 1.00 94.06 86 THR A O 1
ATOM 688 N N . VAL A 1 87 ? 7.442 -2.041 -15.863 1.00 94.56 87 VAL A N 1
ATOM 689 C CA . VAL A 1 87 ? 6.574 -2.038 -17.051 1.00 94.56 87 VAL A CA 1
ATOM 690 C C . VAL A 1 87 ? 5.290 -1.262 -16.783 1.00 94.56 87 VAL A C 1
ATOM 692 O O . VAL A 1 87 ? 4.943 -0.411 -17.594 1.00 94.56 87 VAL A O 1
ATOM 695 N N . ASN A 1 88 ? 4.643 -1.488 -15.633 1.00 93.12 88 ASN A N 1
ATOM 696 C CA . ASN A 1 88 ? 3.469 -0.707 -15.243 1.00 93.12 88 ASN A CA 1
ATOM 697 C C . ASN A 1 88 ? 3.812 0.787 -15.192 1.00 93.12 88 ASN A C 1
ATOM 699 O O . ASN A 1 88 ? 3.192 1.574 -15.887 1.00 93.12 88 ASN A O 1
ATOM 703 N N . PHE A 1 89 ? 4.860 1.178 -14.465 1.00 92.88 89 PHE A N 1
ATOM 704 C CA . PHE A 1 89 ? 5.256 2.581 -14.341 1.00 92.88 89 PHE A CA 1
ATOM 705 C C . PHE A 1 89 ? 5.527 3.258 -15.687 1.00 92.88 89 PHE A C 1
ATOM 707 O O . PHE A 1 89 ? 5.136 4.407 -15.884 1.00 92.88 89 PHE A O 1
ATOM 714 N N . LEU A 1 90 ? 6.179 2.565 -16.620 1.00 93.12 90 LEU A N 1
ATOM 715 C CA . LEU A 1 90 ? 6.453 3.103 -17.949 1.00 93.12 90 LEU A CA 1
ATOM 716 C C . LEU A 1 90 ? 5.169 3.228 -18.783 1.00 93.12 90 LEU A C 1
ATOM 718 O O . LEU A 1 90 ? 4.958 4.267 -19.398 1.00 93.12 90 LEU A O 1
ATOM 722 N N . ASP A 1 91 ? 4.266 2.247 -18.744 1.00 91.00 91 ASP A N 1
ATOM 723 C CA . ASP A 1 91 ? 2.966 2.322 -19.439 1.00 91.00 91 ASP A CA 1
ATOM 724 C C . ASP A 1 91 ? 2.149 3.559 -19.012 1.00 91.00 91 ASP A C 1
ATOM 726 O O . ASP A 1 91 ? 1.476 4.221 -19.805 1.00 91.00 91 ASP A O 1
ATOM 730 N N . GLU A 1 92 ? 2.300 3.951 -17.751 1.00 87.12 92 GLU A N 1
ATOM 731 C CA . GLU A 1 92 ? 1.652 5.122 -17.174 1.00 87.12 92 GLU A CA 1
ATOM 732 C C . GLU A 1 92 ? 2.268 6.457 -17.601 1.00 87.12 92 GLU A C 1
ATOM 734 O O . GLU A 1 92 ? 1.555 7.460 -17.677 1.00 87.12 92 GLU A O 1
ATOM 739 N N . HIS A 1 93 ? 3.571 6.471 -17.879 1.00 87.75 93 HIS A N 1
ATOM 740 C CA . HIS A 1 93 ? 4.377 7.671 -18.104 1.00 87.75 93 HIS A CA 1
ATOM 741 C C . HIS A 1 93 ?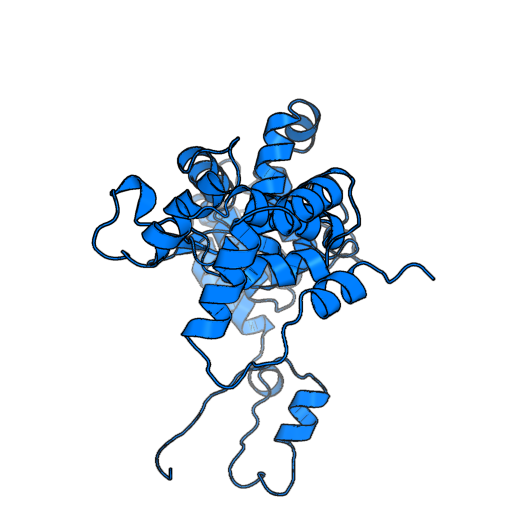 4.909 7.740 -19.545 1.00 87.75 93 HIS A C 1
ATOM 743 O O . HIS A 1 93 ? 6.083 7.982 -19.797 1.00 87.75 93 HIS A O 1
ATOM 749 N N . HIS A 1 94 ? 4.025 7.577 -20.528 1.00 86.88 94 HIS A N 1
ATOM 750 C CA . HIS A 1 94 ? 4.377 7.589 -21.956 1.00 86.88 94 HIS A CA 1
ATOM 751 C C . HIS A 1 94 ? 4.953 8.928 -22.468 1.00 86.88 94 HIS A C 1
ATOM 753 O O . HIS A 1 94 ? 5.631 8.966 -23.498 1.00 86.88 94 HIS A O 1
ATOM 759 N N . SER A 1 95 ? 4.685 10.033 -21.769 1.00 83.56 95 SER A N 1
ATOM 760 C CA . SER A 1 95 ? 5.217 11.366 -22.076 1.00 83.56 95 SER A CA 1
ATOM 761 C C . SER A 1 95 ? 6.683 11.455 -21.657 1.00 83.56 95 SER A C 1
ATOM 763 O O . SER A 1 95 ? 6.965 11.287 -20.483 1.00 83.56 95 SER A O 1
ATOM 765 N N . HIS A 1 96 ? 7.603 11.789 -22.567 1.00 89.62 96 HIS A N 1
ATOM 766 C CA . HIS A 1 96 ? 9.053 11.879 -22.286 1.00 89.62 96 HIS A CA 1
ATOM 767 C C . HIS A 1 96 ? 9.703 10.526 -21.909 1.00 89.62 96 HIS A C 1
ATOM 769 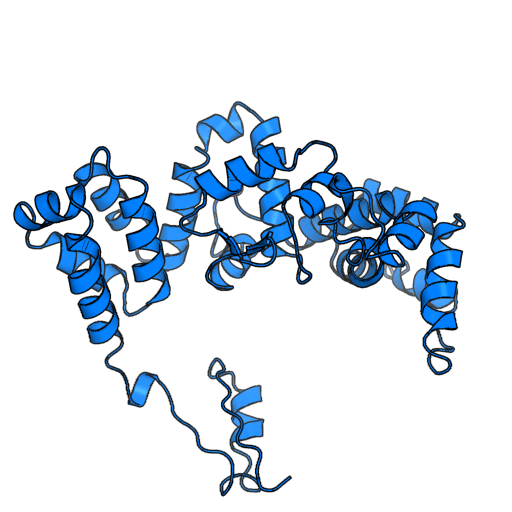O O . HIS A 1 96 ? 10.272 10.387 -20.826 1.00 89.62 96 HIS A O 1
ATOM 775 N N . PRO A 1 97 ? 9.668 9.517 -22.805 1.00 90.56 97 PRO A N 1
ATOM 776 C CA . PRO A 1 97 ? 10.139 8.163 -22.500 1.00 90.56 97 PRO A CA 1
ATOM 777 C C . PRO A 1 97 ? 11.602 8.117 -22.039 1.00 90.56 97 PRO A C 1
ATOM 779 O O . PRO A 1 97 ? 11.914 7.378 -21.112 1.00 90.56 97 PRO A O 1
ATOM 782 N N . GLU A 1 98 ? 12.479 8.934 -22.628 1.00 91.75 98 GLU A N 1
ATOM 783 C CA . GLU A 1 98 ? 13.894 9.018 -22.239 1.00 91.75 98 GLU A CA 1
ATOM 784 C C . GLU A 1 98 ? 14.075 9.492 -20.791 1.00 91.75 98 GLU A C 1
ATOM 786 O O . GLU A 1 98 ? 14.849 8.897 -20.044 1.00 91.75 98 GLU A O 1
ATOM 791 N N . GLU A 1 99 ? 13.321 10.510 -20.366 1.00 89.75 99 GLU A N 1
ATOM 792 C CA . GLU A 1 99 ? 13.404 11.059 -19.011 1.00 89.75 99 GLU A CA 1
ATOM 793 C C . GLU A 1 99 ? 12.983 10.018 -17.970 1.00 89.75 99 GLU A C 1
ATOM 795 O O . GLU A 1 99 ? 13.722 9.755 -17.020 1.00 89.75 99 GLU A O 1
ATOM 800 N N . TRP A 1 100 ? 11.838 9.360 -18.175 1.00 90.38 100 TRP A N 1
ATOM 801 C CA . TRP A 1 100 ? 11.350 8.338 -17.246 1.00 90.38 100 TRP A CA 1
ATOM 802 C C . TRP A 1 100 ? 12.229 7.094 -17.215 1.00 90.38 100 TRP A C 1
ATOM 804 O O . TRP A 1 100 ? 12.445 6.519 -16.145 1.00 90.38 100 TRP A O 1
ATOM 814 N N . PHE A 1 101 ? 12.759 6.684 -18.367 1.00 91.12 101 PHE A N 1
ATOM 815 C CA . PHE A 1 101 ? 13.642 5.529 -18.447 1.00 91.12 101 PHE A CA 1
ATOM 816 C C . PHE A 1 101 ? 14.959 5.789 -17.710 1.00 91.12 101 PHE A C 1
ATOM 818 O O . PHE A 1 101 ? 15.357 5.000 -16.851 1.00 91.12 101 PHE A O 1
ATOM 825 N N . GLU A 1 102 ? 15.605 6.930 -17.959 1.00 89.12 102 GLU A N 1
ATOM 826 C CA . GLU A 1 102 ? 16.840 7.297 -17.260 1.00 89.12 102 GLU A CA 1
ATOM 827 C C . GLU A 1 102 ? 16.600 7.589 -15.771 1.00 89.12 102 GLU A C 1
ATOM 829 O O . GLU A 1 102 ? 17.449 7.265 -14.935 1.00 89.12 102 GLU A O 1
ATOM 834 N N . LEU A 1 103 ? 15.424 8.100 -15.387 1.00 86.06 103 LEU A N 1
ATOM 835 C CA . LEU A 1 103 ? 15.040 8.213 -13.979 1.00 86.06 103 LEU A CA 1
ATOM 836 C C . LEU A 1 103 ? 15.020 6.829 -13.311 1.00 86.06 103 LEU A C 1
ATOM 838 O O . LEU A 1 103 ? 15.633 6.641 -12.260 1.00 86.06 103 LEU A O 1
ATOM 842 N N . LEU A 1 104 ? 14.389 5.832 -13.949 1.00 86.62 104 LEU A N 1
ATOM 843 C CA . LEU A 1 104 ? 14.353 4.459 -13.435 1.00 86.62 104 LEU A CA 1
ATOM 844 C C . LEU A 1 104 ? 15.738 3.850 -13.309 1.00 86.62 104 LEU A C 1
ATOM 846 O O . LEU A 1 104 ? 15.962 3.119 -12.347 1.00 86.62 104 LEU A O 1
ATOM 850 N N . LEU A 1 105 ? 16.651 4.139 -14.238 1.00 84.00 105 LEU A N 1
ATOM 851 C CA . LEU A 1 105 ? 18.020 3.626 -14.214 1.00 84.00 105 LEU A CA 1
ATOM 852 C C . LEU A 1 105 ? 18.916 4.333 -13.187 1.00 84.00 105 LEU A C 1
ATOM 854 O O . LEU A 1 105 ? 19.768 3.682 -12.579 1.00 84.00 105 LEU A O 1
ATOM 858 N N . SER A 1 106 ? 18.709 5.633 -12.968 1.00 78.31 106 SER A N 1
ATOM 859 C CA . SER A 1 106 ? 19.497 6.468 -12.050 1.00 78.31 106 SER A CA 1
ATOM 860 C C . SER A 1 106 ? 19.086 6.339 -10.579 1.00 78.31 106 SER A C 1
ATOM 862 O O . SER A 1 106 ? 19.841 6.737 -9.688 1.00 78.31 106 SER A O 1
ATOM 864 N N . GLY A 1 107 ? 17.920 5.750 -10.291 1.00 63.84 107 GLY A N 1
ATOM 865 C CA . GLY A 1 107 ? 17.444 5.552 -8.926 1.00 63.84 107 GLY A CA 1
ATOM 866 C C . GLY A 1 107 ? 18.383 4.681 -8.076 1.00 63.84 107 GLY A C 1
ATOM 867 O O . GLY A 1 107 ? 18.507 3.478 -8.283 1.00 63.84 107 GLY A O 1
ATOM 868 N N . GLY A 1 108 ? 18.993 5.247 -7.040 1.00 56.59 108 GLY A N 1
ATOM 869 C CA . GLY A 1 108 ? 19.629 4.477 -5.967 1.00 56.59 108 GLY A CA 1
ATOM 870 C C . GLY A 1 108 ? 21.158 4.490 -5.954 1.00 56.59 108 GLY A C 1
ATOM 871 O O . GLY A 1 108 ? 21.840 4.478 -6.972 1.00 56.59 108 GLY A O 1
ATOM 872 N N . SER A 1 109 ? 21.697 4.503 -4.736 1.00 51.88 109 SER A N 1
ATOM 873 C CA . SER A 1 109 ? 23.106 4.215 -4.458 1.00 51.88 109 SER A CA 1
ATOM 874 C C . SER A 1 109 ? 23.378 2.718 -4.680 1.00 51.88 109 SER A C 1
ATOM 876 O O . SER A 1 109 ? 22.463 1.928 -4.453 1.00 51.88 109 SER A O 1
ATOM 878 N N . PRO A 1 110 ? 24.612 2.285 -5.012 1.00 48.94 110 PRO A N 1
ATOM 879 C CA . PRO A 1 110 ? 24.986 0.864 -5.078 1.00 48.94 110 PRO A CA 1
ATOM 880 C C . PRO A 1 110 ? 24.629 0.043 -3.824 1.00 48.94 110 PRO A C 1
ATOM 882 O O . PRO A 1 110 ? 24.577 -1.180 -3.880 1.00 48.94 110 PRO A O 1
ATOM 885 N N . ALA A 1 111 ? 24.388 0.707 -2.686 1.00 48.94 111 ALA A N 1
ATOM 886 C CA . ALA A 1 111 ? 23.955 0.088 -1.435 1.00 48.94 111 ALA A CA 1
ATOM 887 C C . ALA A 1 111 ? 22.429 -0.129 -1.312 1.00 48.94 111 ALA A C 1
ATOM 889 O O . ALA A 1 111 ? 21.991 -0.870 -0.435 1.00 48.94 111 ALA A O 1
ATOM 890 N N . ALA A 1 112 ? 21.605 0.526 -2.138 1.00 60.03 112 ALA A N 1
ATOM 891 C CA . ALA A 1 112 ? 20.149 0.412 -2.089 1.00 60.03 112 ALA A CA 1
ATOM 892 C C . ALA A 1 112 ? 19.667 -0.723 -3.003 1.00 60.03 112 ALA A C 1
ATOM 894 O O . ALA A 1 112 ? 20.045 -0.791 -4.170 1.00 60.03 112 ALA A O 1
ATOM 895 N N . MET A 1 113 ? 18.795 -1.600 -2.495 1.00 80.12 113 MET A N 1
ATOM 896 C CA . MET A 1 113 ? 18.180 -2.641 -3.326 1.00 80.12 113 MET A CA 1
ATOM 897 C C . MET A 1 113 ? 17.389 -1.991 -4.479 1.00 80.12 113 MET A C 1
ATOM 899 O O . MET A 1 113 ? 16.584 -1.097 -4.193 1.00 80.12 113 MET A O 1
ATOM 903 N N . PRO A 1 114 ? 17.535 -2.451 -5.741 1.00 84.56 114 PRO A N 1
ATOM 904 C CA . PRO A 1 114 ? 16.869 -1.848 -6.902 1.00 84.56 114 PRO A CA 1
ATOM 905 C C . PRO A 1 114 ? 15.361 -1.656 -6.715 1.00 84.56 114 PRO A C 1
ATOM 907 O O . PRO A 1 114 ? 14.814 -0.606 -7.039 1.00 84.56 114 PRO A O 1
ATOM 910 N N . LEU A 1 115 ? 14.696 -2.634 -6.094 1.00 89.50 115 LEU A N 1
ATOM 911 C CA . LEU A 1 115 ? 13.263 -2.582 -5.807 1.00 89.50 115 LEU A CA 1
ATOM 912 C C . LEU A 1 115 ? 12.873 -1.469 -4.818 1.00 89.50 115 LEU A C 1
ATOM 914 O O . LEU A 1 115 ? 11.841 -0.833 -4.996 1.00 89.50 115 LEU A O 1
ATOM 918 N N . ASN A 1 116 ? 13.694 -1.193 -3.800 1.00 91.38 116 ASN A N 1
ATOM 919 C CA . ASN A 1 116 ? 13.417 -0.106 -2.853 1.00 91.38 116 ASN A CA 1
ATOM 920 C C . ASN A 1 116 ? 13.572 1.263 -3.532 1.00 91.38 116 ASN A C 1
ATOM 922 O O . ASN A 1 116 ? 12.773 2.165 -3.294 1.00 91.38 116 ASN A O 1
ATOM 926 N N . ALA A 1 117 ? 14.585 1.407 -4.394 1.00 89.56 117 ALA A N 1
ATOM 927 C CA . ALA A 1 117 ? 14.777 2.624 -5.177 1.00 89.56 117 ALA A CA 1
ATOM 928 C C . ALA A 1 117 ? 13.596 2.864 -6.131 1.00 89.56 117 ALA A C 1
ATOM 930 O O . ALA A 1 117 ? 13.100 3.985 -6.204 1.00 89.56 117 ALA A O 1
ATOM 931 N N . LEU A 1 118 ? 13.109 1.802 -6.783 1.00 91.88 118 LEU A N 1
ATOM 932 C CA . LEU A 1 118 ? 11.930 1.849 -7.646 1.00 91.88 118 LEU A CA 1
ATOM 933 C C . LEU A 1 118 ? 10.679 2.305 -6.882 1.00 91.88 118 LEU A C 1
ATOM 935 O O . LEU A 1 118 ? 10.024 3.250 -7.308 1.00 91.88 118 LEU A O 1
ATOM 939 N N . TYR A 1 119 ? 10.377 1.704 -5.726 1.00 95.06 119 TYR A N 1
ATOM 940 C CA . TYR A 1 119 ? 9.227 2.122 -4.914 1.00 95.06 119 TYR A CA 1
ATOM 941 C C . TYR A 1 119 ? 9.294 3.593 -4.508 1.00 95.06 119 TYR A C 1
ATOM 943 O O . TYR A 1 119 ? 8.307 4.316 -4.644 1.00 95.06 119 TYR A O 1
ATOM 951 N N . LEU A 1 120 ? 10.458 4.052 -4.040 1.00 93.94 120 LEU A N 1
ATOM 952 C CA . LEU A 1 120 ? 10.632 5.445 -3.639 1.00 93.94 120 LEU A CA 1
ATOM 953 C C . LEU A 1 120 ? 10.475 6.408 -4.823 1.00 93.94 120 LEU A C 1
ATOM 955 O O . LEU A 1 120 ? 9.905 7.484 -4.669 1.00 93.94 120 LEU A O 1
ATOM 959 N N . GLN A 1 121 ? 10.971 6.030 -5.999 1.00 92.19 121 GLN A N 1
ATOM 960 C CA . GLN A 1 121 ? 10.827 6.831 -7.209 1.00 92.19 121 GLN A CA 1
ATOM 961 C C . GLN A 1 121 ? 9.362 6.955 -7.638 1.00 92.19 121 GLN A C 1
ATOM 963 O O . GLN A 1 121 ? 8.925 8.055 -7.960 1.00 92.19 121 GLN A O 1
ATOM 968 N N . ILE A 1 122 ? 8.595 5.864 -7.582 1.00 94.50 122 ILE A N 1
ATOM 969 C CA . ILE A 1 122 ? 7.159 5.870 -7.900 1.00 94.50 122 ILE A CA 1
ATOM 970 C C . ILE A 1 122 ? 6.406 6.794 -6.942 1.00 94.50 122 ILE A C 1
ATOM 972 O O . ILE A 1 122 ? 5.645 7.650 -7.383 1.00 94.50 122 ILE A O 1
ATOM 976 N N . LEU A 1 123 ? 6.682 6.685 -5.640 1.00 96.56 123 LEU A N 1
ATOM 977 C CA . LEU A 1 123 ? 6.086 7.551 -4.620 1.00 96.56 123 LEU A CA 1
ATOM 978 C C . LEU A 1 123 ? 6.405 9.034 -4.853 1.00 96.56 123 LEU A C 1
ATOM 980 O O . LEU A 1 123 ? 5.516 9.869 -4.728 1.00 96.56 123 LEU A O 1
ATOM 984 N N . ARG A 1 124 ? 7.648 9.359 -5.227 1.00 94.62 124 ARG A N 1
ATOM 985 C CA . ARG A 1 124 ? 8.069 10.734 -5.543 1.00 94.62 124 ARG A CA 1
ATOM 986 C C . ARG A 1 124 ? 7.472 11.265 -6.839 1.00 94.62 124 ARG A C 1
ATOM 988 O O . ARG A 1 124 ? 7.183 12.449 -6.901 1.00 94.62 124 ARG A O 1
ATOM 995 N N . SER A 1 125 ? 7.289 10.412 -7.845 1.00 92.12 125 SER A N 1
ATOM 996 C CA . SER A 1 125 ? 6.629 10.796 -9.097 1.00 92.12 125 SER A CA 1
ATOM 997 C C . SER A 1 125 ? 5.153 11.121 -8.862 1.00 92.12 125 SER A C 1
ATOM 999 O O . SER A 1 125 ? 4.657 12.155 -9.293 1.00 92.12 125 SER A O 1
ATOM 1001 N N . ALA A 1 126 ? 4.458 10.256 -8.118 1.00 94.75 126 ALA A N 1
ATOM 1002 C CA . ALA A 1 126 ? 3.031 10.390 -7.837 1.00 94.75 126 ALA A CA 1
ATOM 1003 C C . ALA A 1 126 ? 2.704 11.500 -6.818 1.00 94.75 126 ALA A C 1
ATOM 1005 O O . ALA A 1 126 ? 1.639 12.122 -6.884 1.00 94.75 126 ALA A O 1
ATOM 1006 N N . PHE A 1 127 ? 3.606 11.720 -5.858 1.00 96.62 127 PHE A N 1
ATOM 1007 C CA . PHE A 1 127 ? 3.471 12.689 -4.771 1.00 96.62 127 PHE A CA 1
ATOM 1008 C C . PHE A 1 127 ? 4.808 13.398 -4.532 1.00 96.62 127 PHE A C 1
ATOM 1010 O O . PHE A 1 127 ? 5.585 12.965 -3.670 1.00 96.62 127 PHE A O 1
ATOM 1017 N N . PRO A 1 128 ? 5.103 14.473 -5.276 1.00 96.12 128 PRO A N 1
ATOM 1018 C CA . PRO A 1 128 ? 6.400 15.128 -5.209 1.00 96.12 128 PRO A CA 1
ATOM 1019 C C . PRO A 1 128 ? 6.736 15.678 -3.809 1.00 96.12 128 PRO A C 1
ATOM 1021 O O . PRO A 1 128 ? 5.871 16.244 -3.134 1.00 96.12 128 PRO A O 1
ATOM 1024 N N . PRO A 1 129 ? 7.987 15.530 -3.324 1.00 96.12 129 PRO A N 1
ATOM 1025 C CA . PRO A 1 129 ? 8.383 15.985 -1.989 1.00 96.12 129 PRO A CA 1
ATOM 1026 C C . PRO A 1 129 ? 8.114 17.468 -1.708 1.00 96.12 129 PRO A C 1
ATOM 1028 O O . PRO A 1 129 ? 7.856 17.854 -0.570 1.00 96.12 129 PRO A O 1
ATOM 1031 N N . GLU A 1 130 ? 8.252 18.316 -2.717 1.00 96.31 130 GLU A N 1
ATOM 1032 C CA . GLU A 1 130 ? 7.967 19.746 -2.689 1.00 96.31 130 GLU A CA 1
ATOM 1033 C C . GLU A 1 130 ? 6.487 20.025 -2.429 1.00 96.31 130 GLU A C 1
ATOM 1035 O O . GLU A 1 130 ? 6.185 20.830 -1.546 1.00 96.31 130 GLU A O 1
ATOM 1040 N N . ASP A 1 131 ? 5.591 19.295 -3.090 1.00 96.12 131 ASP A N 1
ATOM 1041 C CA . ASP A 1 131 ? 4.144 19.427 -2.930 1.00 96.12 131 ASP A CA 1
ATOM 1042 C C . ASP A 1 131 ? 3.714 18.935 -1.550 1.00 96.12 131 ASP A C 1
ATOM 1044 O O . ASP A 1 131 ? 3.018 19.643 -0.823 1.00 96.12 131 ASP A O 1
ATOM 1048 N N . LEU A 1 132 ? 4.241 17.787 -1.110 1.00 96.56 132 LEU A N 1
ATOM 1049 C CA . LEU A 1 132 ? 3.975 17.256 0.230 1.00 96.56 132 LEU A CA 1
ATOM 1050 C C . LEU A 1 132 ? 4.442 18.201 1.347 1.00 96.56 132 LEU A C 1
ATOM 1052 O O . LEU A 1 132 ? 3.801 18.292 2.395 1.00 96.56 132 LEU A O 1
ATOM 1056 N N . ARG A 1 133 ? 5.555 18.916 1.140 1.00 94.88 133 ARG A N 1
ATOM 1057 C CA . ARG A 1 133 ? 6.048 19.927 2.091 1.00 94.88 133 ARG A CA 1
ATOM 1058 C C . ARG A 1 133 ? 5.246 21.225 2.024 1.00 94.88 133 ARG A C 1
ATOM 1060 O O . ARG A 1 133 ? 5.081 21.873 3.056 1.00 94.88 133 ARG A O 1
ATOM 1067 N N . ALA A 1 134 ? 4.778 21.615 0.840 1.00 96.19 134 ALA A N 1
ATOM 1068 C CA . ALA A 1 134 ? 3.979 22.819 0.639 1.00 96.19 134 ALA A CA 1
ATOM 1069 C C . ALA A 1 134 ? 2.532 22.650 1.129 1.00 96.19 134 ALA A C 1
ATOM 1071 O O . ALA A 1 134 ? 1.933 23.614 1.611 1.00 96.19 134 ALA A O 1
ATOM 1072 N N . LEU A 1 135 ? 1.986 21.432 1.050 1.00 94.81 135 LEU A N 1
ATOM 1073 C CA . LEU A 1 135 ? 0.601 21.108 1.369 1.00 94.81 135 LEU A CA 1
ATOM 1074 C C . LEU A 1 135 ? 0.513 19.981 2.421 1.00 94.81 135 LEU A C 1
ATOM 1076 O O . LEU A 1 135 ? 0.297 18.814 2.087 1.00 94.81 135 LEU A O 1
ATOM 1080 N N . PRO A 1 136 ? 0.600 20.314 3.728 1.00 93.56 136 PRO A N 1
ATOM 1081 C CA . PRO A 1 136 ? 0.553 19.321 4.806 1.00 93.56 136 PRO A CA 1
ATOM 1082 C C . PRO A 1 136 ? -0.715 18.457 4.824 1.00 93.56 136 PRO A C 1
ATOM 1084 O O . PRO A 1 136 ? -0.694 17.333 5.326 1.00 93.56 136 PRO A O 1
ATOM 1087 N N . SER A 1 137 ? -1.831 18.961 4.287 1.00 93.62 137 SER A N 1
ATOM 1088 C CA . SER A 1 137 ? -3.067 18.187 4.150 1.00 93.62 137 SER A CA 1
ATOM 1089 C C . SER A 1 137 ? -2.924 17.046 3.145 1.00 93.62 137 SER A C 1
ATOM 1091 O O . SER A 1 137 ? -3.411 15.953 3.421 1.00 93.62 137 SER A O 1
ATOM 1093 N N . GLU A 1 138 ? -2.229 17.248 2.023 1.00 94.44 138 GLU A N 1
ATOM 1094 C CA . GLU A 1 138 ? -1.954 16.176 1.061 1.00 94.44 138 GLU A CA 1
ATOM 1095 C C . GLU A 1 138 ? -1.013 15.132 1.661 1.00 94.44 138 GLU A C 1
ATOM 1097 O O . GLU A 1 138 ? -1.272 13.933 1.558 1.00 94.44 138 GLU A O 1
ATOM 1102 N N . HIS A 1 139 ? 0.011 15.571 2.399 1.00 96.00 139 HIS A N 1
ATOM 1103 C CA . HIS A 1 139 ? 0.885 14.647 3.121 1.00 96.00 139 HIS A CA 1
ATOM 1104 C C . HIS A 1 139 ? 0.130 13.810 4.154 1.00 96.00 139 HIS A C 1
ATOM 1106 O O . HIS A 1 139 ? 0.329 12.596 4.227 1.00 96.00 139 HIS A O 1
ATOM 1112 N N . LYS A 1 140 ? -0.785 14.424 4.913 1.00 95.06 140 LYS A N 1
ATOM 1113 C CA . LYS A 1 140 ? -1.651 13.705 5.857 1.00 95.06 140 LYS A CA 1
ATOM 1114 C C . LYS A 1 140 ? -2.505 12.653 5.141 1.00 95.06 140 LYS A C 1
ATOM 1116 O O . LYS A 1 140 ? -2.543 11.510 5.589 1.00 95.06 140 LYS A O 1
ATOM 1121 N N . ARG A 1 141 ? -3.139 13.025 4.023 1.00 95.62 141 ARG A N 1
ATOM 1122 C CA . ARG A 1 141 ? -3.979 12.140 3.197 1.00 95.62 141 ARG A CA 1
ATOM 1123 C C . ARG A 1 141 ? -3.203 10.928 2.680 1.00 95.62 141 ARG A C 1
ATOM 1125 O O . ARG A 1 141 ? -3.640 9.795 2.880 1.00 95.62 141 ARG A O 1
ATOM 1132 N N . LEU A 1 142 ? -2.019 11.161 2.110 1.00 97.31 142 LEU A N 1
ATOM 1133 C CA . LEU A 1 142 ? -1.127 10.097 1.655 1.00 97.31 142 LEU A CA 1
ATOM 1134 C C . LEU A 1 142 ? -0.703 9.188 2.816 1.00 97.31 142 LEU A C 1
ATOM 1136 O O . LEU A 1 142 ? -0.811 7.969 2.713 1.00 97.31 142 LEU A O 1
ATOM 1140 N N . ARG A 1 143 ? -0.262 9.757 3.948 1.00 96.56 143 ARG A N 1
ATOM 1141 C CA . ARG A 1 143 ? 0.144 8.964 5.122 1.00 96.56 143 ARG A CA 1
ATOM 1142 C C . ARG A 1 143 ? -0.985 8.082 5.643 1.00 96.56 143 ARG A C 1
ATOM 1144 O O . ARG A 1 143 ? -0.707 6.957 6.052 1.00 96.56 143 ARG A O 1
ATOM 1151 N N . SER A 1 144 ? -2.226 8.563 5.638 1.00 96.00 144 SER A N 1
ATOM 1152 C CA . SER A 1 144 ? -3.383 7.750 6.013 1.00 96.00 144 SER A CA 1
ATOM 1153 C C . SER A 1 144 ? -3.541 6.546 5.082 1.00 96.00 144 SER A C 1
ATOM 1155 O O . SER A 1 144 ? -3.549 5.420 5.574 1.00 96.00 144 SER A O 1
ATOM 1157 N N . LEU A 1 145 ? -3.537 6.742 3.757 1.00 97.56 145 LEU A N 1
ATOM 1158 C CA . LEU A 1 145 ? -3.586 5.635 2.789 1.00 97.56 145 LEU A CA 1
ATOM 1159 C C . LEU A 1 145 ? -2.445 4.625 3.008 1.00 97.56 145 LEU A C 1
ATOM 1161 O O . LEU A 1 145 ? -2.691 3.424 3.127 1.00 97.56 145 LEU A O 1
ATOM 1165 N N . LEU A 1 146 ? -1.202 5.105 3.118 1.00 97.81 146 LEU A N 1
ATOM 1166 C CA . LEU A 1 146 ? -0.030 4.240 3.277 1.00 97.81 146 LEU A CA 1
ATOM 1167 C C . LEU A 1 146 ? -0.068 3.429 4.581 1.00 97.81 146 LEU A C 1
ATOM 1169 O O . LEU A 1 146 ? 0.381 2.285 4.592 1.00 97.81 146 LEU A O 1
ATOM 1173 N N . ARG A 1 147 ? -0.628 3.969 5.674 1.00 97.50 147 ARG A N 1
ATOM 1174 C CA . ARG A 1 147 ? -0.814 3.221 6.932 1.00 97.50 147 ARG A CA 1
ATOM 1175 C C . ARG A 1 147 ? -1.765 2.043 6.758 1.00 97.50 147 ARG A C 1
ATOM 1177 O O . ARG A 1 147 ? -1.440 0.963 7.241 1.00 97.50 147 ARG A O 1
ATOM 1184 N N . PHE A 1 148 ? -2.897 2.232 6.077 1.00 97.06 148 PHE A N 1
ATOM 1185 C CA . PHE A 1 148 ? -3.828 1.134 5.795 1.00 97.06 148 PHE A CA 1
ATOM 1186 C C . PHE A 1 148 ? -3.157 0.060 4.944 1.00 97.06 148 PHE A C 1
ATOM 1188 O O . PHE A 1 148 ? -3.082 -1.086 5.372 1.00 97.06 148 PHE A O 1
ATOM 1195 N N . VAL A 1 149 ? -2.566 0.453 3.813 1.00 96.75 149 VAL A N 1
ATOM 1196 C CA . VAL A 1 149 ? -1.859 -0.460 2.900 1.00 96.75 149 VAL A CA 1
ATOM 1197 C C . VAL A 1 149 ? -0.754 -1.252 3.608 1.00 96.75 149 VAL A C 1
ATOM 1199 O O . VAL A 1 149 ? -0.540 -2.426 3.314 1.00 96.75 149 VAL A O 1
ATOM 1202 N N . ALA A 1 150 ? -0.016 -0.616 4.519 1.00 96.94 150 ALA A N 1
ATOM 1203 C CA . ALA A 1 150 ? 1.154 -1.224 5.140 1.00 96.94 150 ALA A CA 1
ATOM 1204 C C . ALA A 1 150 ? 0.847 -2.046 6.404 1.00 96.94 150 ALA A C 1
ATOM 1206 O O . ALA A 1 150 ? 1.614 -2.951 6.739 1.00 96.94 150 ALA A O 1
ATOM 1207 N N . LEU A 1 151 ? -0.211 -1.706 7.149 1.00 96.81 151 LEU A N 1
ATOM 1208 C CA . LEU A 1 151 ? -0.439 -2.218 8.508 1.00 96.81 151 LEU A CA 1
ATOM 1209 C C . LEU A 1 151 ? -1.783 -2.927 8.702 1.00 96.81 151 LEU A C 1
ATOM 1211 O O . LEU A 1 151 ? -1.946 -3.614 9.724 1.00 96.81 151 LEU A O 1
ATOM 1215 N N . GLU A 1 152 ? -2.740 -2.755 7.790 1.00 94.69 152 GLU A N 1
ATOM 1216 C CA . GLU A 1 152 ? -4.001 -3.491 7.814 1.00 94.69 152 GLU A CA 1
ATOM 1217 C C . GLU A 1 152 ? -3.877 -4.802 7.034 1.00 94.69 152 GLU A C 1
ATOM 1219 O O . GLU A 1 152 ? -3.204 -4.886 6.012 1.00 94.69 152 GLU A O 1
ATOM 1224 N N . THR A 1 153 ? -4.475 -5.856 7.580 1.00 89.12 153 THR A N 1
ATOM 1225 C CA . THR A 1 153 ? -4.440 -7.215 7.026 1.00 89.12 153 THR A CA 1
ATOM 1226 C C . THR A 1 153 ? -5.809 -7.687 6.556 1.00 89.12 153 THR A C 1
ATOM 1228 O O . THR A 1 153 ? -5.895 -8.678 5.840 1.00 89.12 153 THR A O 1
ATOM 1231 N N . GLU A 1 154 ? -6.876 -7.033 7.011 1.00 91.56 154 GLU A N 1
ATOM 1232 C CA . GLU A 1 154 ? -8.229 -7.241 6.504 1.00 91.56 154 GLU A CA 1
ATOM 1233 C C . GLU A 1 154 ? -8.438 -6.519 5.164 1.00 91.56 154 GLU A C 1
ATOM 1235 O O . GLU A 1 154 ? -7.686 -5.617 4.803 1.00 91.56 154 GLU A O 1
ATOM 1240 N N . SER A 1 155 ? -9.511 -6.891 4.464 1.00 91.81 155 SER A N 1
ATOM 1241 C CA . SER A 1 155 ? -10.005 -6.201 3.263 1.00 91.81 155 SER A CA 1
ATOM 1242 C C . SER A 1 155 ? -10.190 -4.697 3.523 1.00 91.81 155 SER A C 1
ATOM 1244 O O . SER A 1 155 ? -10.847 -4.303 4.499 1.00 91.81 155 SER A O 1
ATOM 1246 N N . ILE A 1 156 ? -9.597 -3.871 2.655 1.00 94.69 156 ILE A N 1
ATOM 1247 C CA . ILE A 1 156 ? -9.595 -2.406 2.728 1.00 94.69 156 ILE A CA 1
ATOM 1248 C C . ILE A 1 156 ? -10.025 -1.790 1.394 1.00 94.69 156 ILE A C 1
ATOM 1250 O O . ILE A 1 156 ? -9.213 -1.471 0.534 1.00 94.69 156 ILE A O 1
ATOM 1254 N N . THR A 1 157 ? -11.322 -1.550 1.246 1.00 95.69 157 THR A N 1
ATOM 1255 C CA . THR A 1 157 ? -11.876 -0.787 0.118 1.00 95.69 157 THR A CA 1
ATOM 1256 C C . THR A 1 157 ? -11.652 0.720 0.279 1.00 95.69 157 THR A C 1
ATOM 1258 O O . THR A 1 157 ? -11.381 1.217 1.381 1.00 95.69 157 THR A O 1
ATOM 1261 N N . SER A 1 158 ? -11.835 1.486 -0.798 1.00 95.56 158 SER A N 1
ATOM 1262 C CA . SER A 1 158 ? -11.799 2.954 -0.748 1.00 95.56 158 SER A CA 1
ATOM 1263 C C . SER A 1 158 ? -12.824 3.529 0.236 1.00 95.56 158 SER A C 1
ATOM 1265 O O . SER A 1 158 ? -12.511 4.454 0.988 1.00 95.56 158 SER A O 1
ATOM 1267 N N . GLU A 1 159 ? -14.025 2.949 0.297 1.00 94.94 159 GLU A N 1
ATOM 1268 C CA . GLU A 1 159 ? -15.073 3.306 1.255 1.00 94.94 159 GLU A CA 1
ATOM 1269 C C . GLU A 1 159 ? -14.676 2.956 2.687 1.00 94.94 159 GLU A C 1
ATOM 1271 O O . GLU A 1 159 ? -14.977 3.710 3.611 1.00 94.94 159 GLU A O 1
ATOM 1276 N N . THR A 1 160 ? -13.983 1.832 2.887 1.00 95.81 160 THR A N 1
ATOM 1277 C CA . THR A 1 160 ? -13.471 1.443 4.203 1.00 95.81 160 THR A CA 1
ATOM 1278 C C . THR A 1 160 ? -12.480 2.478 4.711 1.00 95.81 160 THR A C 1
ATOM 1280 O O . THR A 1 160 ? -12.654 2.990 5.814 1.00 95.81 160 THR A O 1
ATOM 1283 N N . ILE A 1 161 ? -11.475 2.835 3.910 1.00 96.44 161 ILE A N 1
ATOM 1284 C CA . ILE A 1 161 ? -10.463 3.811 4.326 1.00 96.44 161 ILE A CA 1
ATOM 1285 C C . ILE A 1 161 ? -11.124 5.167 4.603 1.00 96.44 161 ILE A C 1
ATOM 1287 O O . ILE A 1 161 ? -10.903 5.733 5.668 1.00 96.44 161 ILE A O 1
ATOM 1291 N N . ALA A 1 162 ? -12.000 5.647 3.714 1.00 95.62 162 ALA A N 1
ATOM 1292 C CA . ALA A 1 162 ? -12.738 6.900 3.900 1.00 95.62 162 ALA A CA 1
ATOM 1293 C C . ALA A 1 162 ? -13.627 6.906 5.160 1.00 95.62 162 ALA A C 1
ATOM 1295 O O . ALA A 1 162 ? -13.784 7.927 5.826 1.00 95.62 162 ALA A O 1
ATOM 1296 N N . PHE A 1 163 ? -14.204 5.759 5.523 1.00 95.19 163 PHE A N 1
ATOM 1297 C CA . PHE A 1 163 ? -15.018 5.635 6.729 1.00 95.19 163 PHE A CA 1
ATOM 1298 C C . PHE A 1 163 ? -14.192 5.799 8.017 1.00 95.19 163 PHE A C 1
ATOM 1300 O O . PHE A 1 163 ? -14.637 6.464 8.957 1.00 95.19 163 PHE A O 1
ATOM 1307 N N . TYR A 1 164 ? -12.996 5.208 8.071 1.00 95.62 164 TYR A N 1
ATOM 1308 C CA . TYR A 1 164 ? -12.100 5.321 9.228 1.00 95.62 164 TYR A CA 1
ATOM 1309 C C . TYR A 1 164 ? -11.306 6.642 9.233 1.00 95.62 164 TYR A C 1
ATOM 1311 O O . TYR A 1 164 ? -11.006 7.172 10.304 1.00 95.62 164 TYR A O 1
ATOM 1319 N N . GLU A 1 165 ? -11.032 7.216 8.061 1.00 94.88 165 GLU A N 1
ATOM 1320 C CA . GLU A 1 165 ? -10.306 8.472 7.865 1.00 94.88 165 GLU A CA 1
ATOM 1321 C C . GLU A 1 165 ? -11.257 9.599 7.460 1.00 94.88 165 GLU A C 1
ATOM 1323 O O . GLU A 1 165 ? -11.435 9.896 6.283 1.00 94.88 165 GLU A O 1
ATOM 1328 N N . ARG A 1 166 ? -11.832 10.292 8.447 1.00 83.81 166 ARG A N 1
ATOM 1329 C CA . ARG A 1 166 ? -12.886 11.305 8.224 1.00 83.81 166 ARG A CA 1
ATOM 1330 C C . ARG A 1 166 ? -12.500 12.476 7.304 1.00 83.81 166 ARG A C 1
ATOM 1332 O O . ARG A 1 166 ? -13.386 13.195 6.852 1.00 83.81 166 ARG A O 1
ATOM 1339 N N . ASP A 1 167 ? -11.208 12.677 7.047 1.00 88.31 167 ASP A N 1
ATOM 1340 C CA . ASP A 1 167 ? -10.682 13.731 6.169 1.0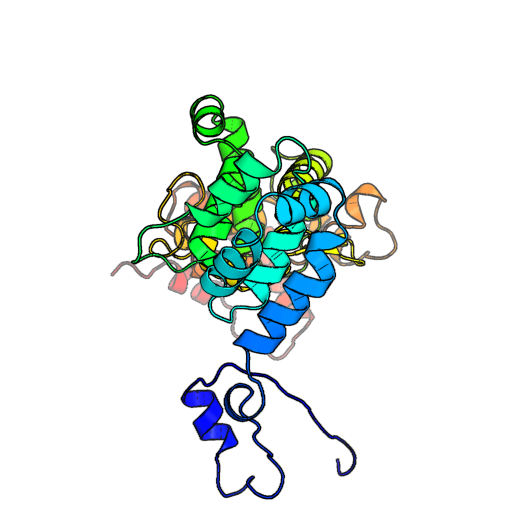0 88.31 167 ASP A CA 1
ATOM 1341 C C . ASP A 1 167 ? -10.531 13.287 4.695 1.00 88.31 167 ASP A C 1
ATOM 1343 O O . ASP A 1 167 ? -10.075 14.075 3.856 1.00 88.31 167 ASP A O 1
ATOM 1347 N N . LEU A 1 168 ? -10.873 12.030 4.384 1.00 94.62 168 LEU A N 1
ATOM 1348 C CA . LEU A 1 168 ? -10.750 11.407 3.068 1.00 94.62 168 LEU A CA 1
ATOM 1349 C C . LEU A 1 168 ? -12.111 10.934 2.557 1.00 94.62 168 LEU A C 1
ATOM 1351 O O . LEU A 1 168 ? -12.871 10.281 3.267 1.00 94.62 168 LEU A O 1
ATOM 1355 N N . SER A 1 169 ? -12.405 11.223 1.292 1.00 95.44 169 SER A N 1
ATOM 1356 C CA . SER A 1 169 ? -13.506 10.588 0.566 1.00 95.44 169 SER A CA 1
ATOM 1357 C C . SER A 1 169 ? -13.024 9.342 -0.183 1.00 95.44 169 SER A C 1
ATOM 1359 O O . SER A 1 169 ? -11.841 9.214 -0.494 1.00 95.44 169 SER A O 1
ATOM 1361 N N . ALA A 1 170 ? -13.939 8.435 -0.542 1.00 94.62 170 ALA A N 1
ATOM 1362 C CA . ALA A 1 170 ? -13.600 7.276 -1.377 1.00 94.62 170 ALA A CA 1
ATOM 1363 C C . ALA A 1 170 ? -13.031 7.691 -2.752 1.00 94.62 170 ALA A C 1
ATOM 1365 O O . ALA A 1 170 ? -12.180 6.990 -3.299 1.00 94.62 170 ALA A O 1
ATOM 1366 N N . SER A 1 171 ? -13.445 8.857 -3.271 1.00 95.75 171 SER A N 1
ATOM 1367 C CA . SER A 1 171 ? -12.862 9.458 -4.478 1.00 95.75 171 SER A CA 1
ATOM 1368 C C . SER A 1 171 ? -11.413 9.870 -4.243 1.00 95.75 171 SER A C 1
ATOM 1370 O O . SER A 1 171 ? -10.562 9.471 -5.023 1.00 95.75 171 SER A O 1
ATOM 1372 N N . ASP A 1 172 ? -11.108 10.567 -3.137 1.00 96.12 172 ASP A N 1
ATOM 1373 C CA . ASP A 1 172 ? -9.721 10.936 -2.810 1.00 96.12 172 ASP A CA 1
ATOM 1374 C C . ASP A 1 172 ? -8.827 9.686 -2.731 1.00 96.12 172 ASP A C 1
ATOM 1376 O O . ASP A 1 172 ? -7.697 9.700 -3.213 1.00 96.12 172 ASP A O 1
ATOM 1380 N N . ILE A 1 173 ? -9.323 8.590 -2.137 1.00 96.88 173 ILE A N 1
ATOM 1381 C CA . ILE A 1 173 ? -8.590 7.316 -2.093 1.00 96.88 173 ILE A CA 1
ATOM 1382 C C . ILE A 1 173 ? -8.378 6.755 -3.498 1.00 96.88 173 ILE A C 1
ATOM 1384 O O . ILE A 1 173 ? -7.257 6.383 -3.831 1.00 96.88 173 ILE A O 1
ATOM 1388 N N . SER A 1 174 ? -9.433 6.702 -4.312 1.00 96.00 174 SER A N 1
ATOM 1389 C CA . SER A 1 174 ? -9.365 6.177 -5.680 1.00 96.00 174 SER A CA 1
ATOM 1390 C C . SER A 1 174 ? -8.380 6.973 -6.538 1.00 96.00 174 SER A C 1
ATOM 1392 O O . SER A 1 174 ? -7.557 6.376 -7.224 1.00 96.00 174 SER A O 1
ATOM 1394 N N . ASP A 1 175 ? -8.381 8.303 -6.422 1.00 96.50 175 ASP A N 1
ATOM 1395 C CA . ASP A 1 175 ? -7.460 9.195 -7.132 1.00 96.50 175 ASP A CA 1
ATOM 1396 C C . ASP A 1 175 ? -6.004 8.981 -6.682 1.00 96.50 175 ASP A C 1
ATOM 1398 O O . ASP A 1 175 ? -5.075 8.992 -7.489 1.00 96.50 175 ASP A O 1
ATOM 1402 N N . MET A 1 176 ? -5.770 8.764 -5.382 1.00 97.38 176 MET A N 1
ATOM 1403 C CA . MET A 1 176 ? -4.437 8.426 -4.872 1.00 97.38 176 MET A CA 1
ATOM 1404 C C . MET A 1 176 ? -3.972 7.034 -5.323 1.00 97.38 176 MET A C 1
ATOM 1406 O O . MET A 1 176 ? -2.785 6.855 -5.592 1.00 97.38 176 MET A O 1
ATOM 1410 N N . VAL A 1 177 ? -4.883 6.060 -5.410 1.00 96.44 177 VAL A N 1
ATOM 1411 C CA . VAL A 1 177 ? -4.582 4.713 -5.915 1.00 96.44 177 VAL A CA 1
ATOM 1412 C C . VAL A 1 177 ? -4.286 4.748 -7.413 1.00 96.44 177 VAL A C 1
ATOM 1414 O O . VAL A 1 177 ? -3.319 4.117 -7.824 1.00 96.44 177 VAL A O 1
ATOM 1417 N N . ASP A 1 178 ? -5.024 5.526 -8.213 1.00 94.88 178 ASP A N 1
ATOM 1418 C CA . ASP A 1 178 ? -4.740 5.697 -9.647 1.00 94.88 178 ASP A CA 1
ATOM 1419 C C . ASP A 1 178 ? -3.363 6.334 -9.878 1.00 94.88 178 ASP A C 1
ATOM 1421 O O . ASP A 1 178 ? -2.574 5.834 -10.679 1.00 94.88 178 ASP A O 1
ATOM 1425 N N . ARG A 1 179 ? -3.001 7.358 -9.093 1.00 95.19 179 ARG A N 1
ATOM 1426 C CA . ARG A 1 179 ? -1.642 7.930 -9.117 1.00 95.19 179 ARG A CA 1
ATOM 1427 C C . ARG A 1 179 ? -0.544 6.923 -8.754 1.00 95.19 179 ARG A C 1
ATOM 1429 O O . ARG A 1 179 ? 0.607 7.122 -9.127 1.00 95.19 179 ARG A O 1
ATOM 1436 N N . LEU A 1 180 ? -0.877 5.867 -8.013 1.00 96.44 180 LEU A N 1
ATOM 1437 C CA . LEU A 1 180 ? 0.041 4.813 -7.570 1.00 96.44 180 LEU A CA 1
ATOM 1438 C C . LEU A 1 180 ? -0.227 3.471 -8.258 1.00 96.44 180 LEU A C 1
ATOM 1440 O O . LEU A 1 180 ? 0.205 2.441 -7.736 1.00 96.44 180 LEU A O 1
ATOM 1444 N N . ARG A 1 181 ? -0.899 3.443 -9.415 1.00 93.56 181 ARG A N 1
ATOM 1445 C CA . ARG A 1 181 ? -1.353 2.193 -10.054 1.00 93.56 181 ARG A CA 1
ATOM 1446 C C . ARG A 1 181 ? -0.222 1.218 -10.439 1.00 93.56 181 ARG A C 1
ATOM 1448 O O . ARG A 1 181 ? -0.454 0.023 -10.623 1.00 93.56 181 ARG A O 1
ATOM 1455 N N . SER A 1 182 ? 1.033 1.682 -10.443 1.00 92.94 182 SER A N 1
ATOM 1456 C CA . SER A 1 182 ? 2.218 0.824 -10.592 1.00 92.94 182 SER A CA 1
ATOM 1457 C C . SER A 1 182 ? 2.446 -0.104 -9.395 1.00 92.94 182 SER A C 1
ATOM 1459 O O . SER A 1 182 ? 3.066 -1.159 -9.533 1.00 92.94 182 SER A O 1
ATOM 1461 N N . VAL A 1 183 ? 2.000 0.309 -8.205 1.00 95.94 183 VAL A N 1
ATOM 1462 C CA . VAL A 1 183 ? 2.304 -0.325 -6.907 1.00 95.94 183 VAL A CA 1
ATOM 1463 C C . VAL A 1 183 ? 1.075 -0.546 -6.027 1.00 95.94 183 VAL A C 1
ATOM 1465 O O . VAL A 1 183 ? 1.192 -1.210 -4.999 1.00 95.94 183 VAL A O 1
ATOM 1468 N N . LEU A 1 184 ? -0.087 -0.039 -6.429 1.00 96.06 184 LEU A N 1
ATOM 1469 C CA . LEU A 1 184 ? -1.392 -0.267 -5.821 1.00 96.06 184 LEU A CA 1
ATOM 1470 C C . LEU A 1 184 ? -2.413 -0.568 -6.911 1.00 96.06 184 LEU A C 1
ATOM 1472 O O . LEU A 1 184 ? -2.285 -0.115 -8.037 1.00 96.06 184 LEU A O 1
ATOM 1476 N N . MET A 1 185 ? -3.441 -1.330 -6.580 1.00 94.19 185 MET A N 1
ATOM 1477 C CA . MET A 1 185 ? -4.564 -1.583 -7.472 1.00 94.19 185 MET A CA 1
ATOM 1478 C C . MET A 1 185 ? -5.829 -1.801 -6.653 1.00 94.19 185 MET A C 1
ATOM 1480 O O . MET A 1 185 ? -5.750 -2.146 -5.475 1.00 94.19 185 MET A O 1
ATOM 1484 N N . ILE A 1 186 ? -6.978 -1.599 -7.291 1.00 93.75 186 ILE A N 1
ATOM 1485 C CA . ILE A 1 186 ? -8.271 -2.037 -6.771 1.00 93.75 186 ILE A CA 1
ATOM 1486 C C . ILE A 1 186 ? -8.573 -3.380 -7.431 1.00 93.75 186 ILE A C 1
ATOM 1488 O O . ILE A 1 186 ? -8.593 -3.467 -8.662 1.00 93.75 186 ILE A O 1
ATOM 1492 N N . ASP A 1 187 ? -8.720 -4.435 -6.635 1.00 91.75 187 ASP A N 1
ATOM 1493 C CA . ASP A 1 187 ? -9.004 -5.768 -7.161 1.00 91.75 187 ASP A CA 1
ATOM 1494 C C . ASP A 1 187 ? -10.494 -5.970 -7.505 1.00 91.75 187 ASP A C 1
ATOM 1496 O O . ASP A 1 187 ? -11.298 -5.037 -7.506 1.00 91.75 187 ASP A O 1
ATOM 1500 N N . GLN A 1 188 ? -10.867 -7.201 -7.862 1.00 88.50 188 GLN A N 1
ATOM 1501 C CA . GLN A 1 188 ? -12.234 -7.533 -8.282 1.00 88.50 188 GLN A CA 1
ATOM 1502 C C . GLN A 1 188 ? -13.257 -7.405 -7.147 1.00 88.50 188 GLN A C 1
ATOM 1504 O O . GLN A 1 188 ? -14.442 -7.213 -7.421 1.00 88.50 188 GLN A O 1
ATOM 1509 N N . ASP A 1 189 ? -12.797 -7.506 -5.900 1.00 87.81 189 ASP A N 1
ATOM 1510 C CA . ASP A 1 189 ? -13.614 -7.386 -4.697 1.00 87.81 189 ASP A CA 1
ATOM 1511 C C . ASP A 1 189 ? -13.683 -5.926 -4.201 1.00 87.81 189 ASP A C 1
ATOM 1513 O O . ASP A 1 189 ? -14.462 -5.605 -3.298 1.00 87.81 189 ASP A O 1
ATOM 1517 N N . GLY A 1 190 ? -12.937 -5.019 -4.844 1.00 90.88 190 GLY A N 1
ATOM 1518 C CA . GLY A 1 190 ? -12.882 -3.596 -4.519 1.00 90.88 190 GLY A CA 1
ATOM 1519 C C . GLY A 1 190 ? -11.799 -3.239 -3.500 1.00 90.88 190 GLY A C 1
ATOM 1520 O O . GLY A 1 190 ? -11.779 -2.107 -3.012 1.00 90.88 190 GLY A O 1
ATOM 1521 N N . ASP A 1 191 ? -10.907 -4.173 -3.164 1.00 94.62 191 ASP A N 1
ATOM 1522 C CA . ASP A 1 191 ? -9.870 -3.953 -2.164 1.00 94.62 191 ASP A CA 1
ATOM 1523 C C . ASP A 1 191 ? -8.668 -3.211 -2.746 1.00 94.62 191 ASP A C 1
ATOM 1525 O O . ASP A 1 191 ? -8.166 -3.531 -3.825 1.00 94.62 191 ASP A O 1
ATOM 1529 N N . VAL A 1 192 ? -8.169 -2.235 -1.986 1.00 96.25 192 VAL A N 1
ATOM 1530 C CA . VAL A 1 192 ? -6.927 -1.519 -2.273 1.00 96.25 192 VAL A CA 1
ATOM 1531 C C . VAL A 1 192 ? -5.753 -2.386 -1.835 1.00 96.25 192 VAL A C 1
ATOM 1533 O O . VAL A 1 192 ? -5.442 -2.485 -0.647 1.00 96.25 192 VAL A O 1
ATOM 1536 N N . VAL A 1 193 ? -5.071 -3.002 -2.797 1.00 93.81 193 VAL A N 1
ATOM 1537 C CA . VAL A 1 193 ? -4.003 -3.972 -2.533 1.00 93.81 193 VAL A CA 1
ATOM 1538 C C . VAL A 1 193 ? -2.735 -3.644 -3.317 1.00 93.81 193 VAL A C 1
ATOM 1540 O O . VAL A 1 193 ? -2.802 -3.209 -4.470 1.00 93.81 193 VAL A O 1
ATOM 1543 N N . PRO A 1 194 ? -1.542 -3.864 -2.740 1.00 94.00 194 PRO A N 1
ATOM 1544 C CA . PRO A 1 194 ? -0.319 -3.838 -3.521 1.00 94.00 194 PRO A CA 1
ATOM 1545 C C . PRO A 1 194 ? -0.192 -5.116 -4.370 1.00 94.00 194 PRO A C 1
ATOM 1547 O O . PRO A 1 194 ? -0.513 -6.202 -3.882 1.00 94.00 194 PRO A O 1
ATOM 1550 N N . PRO A 1 195 ? 0.392 -5.056 -5.584 1.00 88.00 195 PRO A N 1
ATOM 1551 C CA . PRO A 1 195 ? 0.670 -6.243 -6.397 1.00 88.00 195 PRO A CA 1
ATOM 1552 C C . PRO A 1 195 ? 1.585 -7.267 -5.712 1.00 88.00 195 PRO A C 1
ATOM 1554 O O . PRO A 1 195 ? 1.657 -8.421 -6.138 1.00 88.00 195 PRO A O 1
ATOM 1557 N N . HIS A 1 196 ? 2.335 -6.845 -4.688 1.00 90.06 196 HIS A N 1
ATOM 1558 C CA . HIS A 1 196 ? 3.200 -7.712 -3.901 1.00 90.06 196 HIS A CA 1
ATOM 1559 C C . HIS A 1 196 ? 3.440 -7.156 -2.489 1.00 90.06 196 HIS A C 1
ATOM 1561 O O . HIS A 1 196 ? 3.662 -5.956 -2.303 1.00 90.06 196 HIS A O 1
ATOM 1567 N N . ALA A 1 197 ? 3.508 -8.047 -1.492 1.00 89.81 197 ALA A N 1
ATOM 1568 C CA . ALA A 1 197 ? 3.687 -7.697 -0.076 1.00 89.81 197 ALA A CA 1
ATOM 1569 C C . ALA A 1 197 ? 4.959 -6.875 0.212 1.00 89.81 197 ALA A C 1
ATOM 1571 O O . ALA A 1 197 ? 5.010 -6.113 1.176 1.00 89.81 197 ALA A O 1
ATOM 1572 N N . SER A 1 198 ? 5.977 -6.972 -0.652 1.00 92.31 198 SER A N 1
ATOM 1573 C CA . SER A 1 198 ? 7.229 -6.219 -0.498 1.00 92.31 198 SER A CA 1
ATOM 1574 C C . SER A 1 198 ? 7.053 -4.702 -0.486 1.00 92.31 198 SER A C 1
ATOM 1576 O O . SER A 1 198 ? 7.975 -4.028 -0.031 1.00 92.31 198 SER A O 1
ATOM 1578 N N . PHE A 1 199 ? 5.941 -4.172 -1.016 1.00 95.94 199 PHE A N 1
ATOM 1579 C CA . PHE A 1 199 ? 5.644 -2.741 -0.950 1.00 95.94 199 PHE A CA 1
ATOM 1580 C C . PHE A 1 199 ? 5.294 -2.319 0.480 1.00 95.94 199 PHE A C 1
ATOM 1582 O O . PHE A 1 199 ? 5.939 -1.428 1.023 1.00 95.94 199 PHE A O 1
ATOM 1589 N N . GLY A 1 200 ? 4.371 -3.029 1.138 1.00 95.19 200 GLY A N 1
ATOM 1590 C CA . GLY A 1 200 ? 4.068 -2.816 2.557 1.00 95.19 200 GLY A CA 1
ATOM 1591 C C . GLY A 1 200 ? 5.302 -3.010 3.445 1.00 95.19 200 GLY A C 1
ATOM 1592 O O . GLY A 1 200 ? 5.591 -2.171 4.293 1.00 95.19 200 GLY A O 1
ATOM 1593 N N . GLU A 1 201 ? 6.099 -4.057 3.187 1.00 93.69 201 GLU A N 1
ATOM 1594 C CA . GLU A 1 201 ? 7.375 -4.277 3.890 1.00 93.69 201 GLU A CA 1
ATOM 1595 C C . GLU A 1 201 ? 8.380 -3.128 3.673 1.00 93.69 201 GLU A C 1
ATOM 1597 O O . GLU A 1 201 ? 9.126 -2.782 4.586 1.00 93.69 201 GLU A O 1
ATOM 1602 N N . PHE A 1 202 ? 8.425 -2.549 2.468 1.00 95.81 202 PHE A N 1
ATOM 1603 C CA . PHE A 1 202 ? 9.265 -1.391 2.159 1.00 95.81 202 PHE A CA 1
ATOM 1604 C C . PHE A 1 202 ? 8.812 -0.156 2.945 1.00 95.81 202 PHE A C 1
ATOM 1606 O O . PHE A 1 202 ? 9.654 0.506 3.545 1.00 95.81 202 PHE A O 1
ATOM 1613 N N . LEU A 1 203 ? 7.503 0.123 2.975 1.00 97.69 203 LEU A N 1
ATOM 1614 C CA . LEU A 1 203 ? 6.939 1.309 3.626 1.00 97.69 203 LEU A CA 1
ATOM 1615 C C . LEU A 1 203 ? 7.251 1.359 5.125 1.00 97.69 203 LEU A C 1
ATOM 1617 O O . LEU A 1 203 ? 7.507 2.440 5.647 1.00 97.69 203 LEU A O 1
ATOM 1621 N N . VAL A 1 204 ? 7.243 0.214 5.816 1.00 96.81 204 VAL A N 1
ATOM 1622 C CA . VAL A 1 204 ? 7.446 0.163 7.278 1.00 96.81 204 VAL A CA 1
ATOM 1623 C C . VAL A 1 204 ? 8.911 0.102 7.706 1.00 96.81 204 VAL A C 1
ATOM 1625 O O . VAL A 1 204 ? 9.244 0.458 8.839 1.00 96.81 204 VAL A O 1
ATOM 1628 N N . ASP A 1 205 ? 9.807 -0.344 6.827 1.00 94.44 205 ASP A N 1
ATOM 1629 C CA . ASP A 1 205 ? 11.226 -0.489 7.139 1.00 94.44 205 ASP A CA 1
ATOM 1630 C C . ASP A 1 205 ? 11.995 0.797 6.812 1.00 94.44 205 ASP A C 1
ATOM 1632 O O . ASP A 1 205 ? 12.267 1.108 5.652 1.00 94.44 205 ASP A O 1
ATOM 1636 N N . LYS A 1 206 ? 12.422 1.517 7.855 1.00 91.81 206 LYS A N 1
ATOM 1637 C CA . LYS A 1 206 ? 13.189 2.772 7.745 1.00 91.81 206 LYS A CA 1
ATOM 1638 C C . LYS A 1 206 ? 14.520 2.638 6.995 1.00 91.81 206 LYS A C 1
ATOM 1640 O O . LYS A 1 206 ? 15.064 3.632 6.523 1.00 91.81 206 LYS A O 1
ATOM 1645 N N . HIS A 1 207 ? 15.089 1.432 6.927 1.00 90.25 207 HIS A N 1
ATOM 1646 C CA . HIS A 1 207 ? 16.321 1.177 6.181 1.00 90.25 207 HIS A CA 1
ATOM 1647 C C . HIS A 1 207 ? 16.047 0.984 4.688 1.00 90.25 207 HIS A C 1
ATOM 1649 O O . HIS A 1 207 ? 16.937 1.211 3.869 1.00 90.25 207 HIS A O 1
ATOM 1655 N N . ARG A 1 208 ? 14.819 0.589 4.330 1.00 91.12 208 ARG A N 1
ATOM 1656 C CA . ARG A 1 208 ? 14.371 0.413 2.946 1.00 91.12 208 ARG A CA 1
ATOM 1657 C C . ARG A 1 208 ? 13.734 1.692 2.402 1.00 91.12 208 ARG A C 1
ATOM 1659 O O . ARG A 1 208 ? 14.142 2.142 1.335 1.00 91.12 208 ARG A O 1
ATOM 1666 N N . CYS A 1 209 ? 12.802 2.291 3.141 1.00 94.31 209 CYS A N 1
ATOM 1667 C CA . CYS A 1 209 ? 12.187 3.584 2.850 1.00 94.31 209 CYS A CA 1
ATOM 1668 C C . CYS A 1 209 ? 12.818 4.672 3.729 1.00 94.31 209 CYS A C 1
ATOM 1670 O O . CYS A 1 209 ? 12.333 4.980 4.815 1.00 94.31 209 CYS A O 1
ATOM 1672 N N . SER A 1 210 ? 13.929 5.245 3.266 1.00 87.31 210 SER A N 1
ATOM 1673 C CA . SER A 1 210 ? 14.708 6.229 4.034 1.00 87.31 210 SER A CA 1
ATOM 1674 C C . SER A 1 210 ? 14.131 7.647 4.021 1.00 87.31 210 SER A C 1
ATOM 1676 O O . SER A 1 210 ? 14.546 8.488 4.818 1.00 87.31 210 SER A O 1
ATOM 1678 N N . ASP A 1 211 ? 13.194 7.935 3.118 1.00 93.50 211 ASP A N 1
ATOM 1679 C CA . ASP A 1 211 ? 12.551 9.241 3.027 1.00 93.50 211 ASP A CA 1
ATOM 1680 C C . ASP A 1 211 ? 11.350 9.309 3.980 1.00 93.50 211 ASP A C 1
ATOM 1682 O O . ASP A 1 211 ? 10.341 8.621 3.801 1.00 93.50 211 ASP A O 1
ATOM 1686 N N . ALA A 1 212 ? 11.467 10.162 4.999 1.00 94.44 212 ALA A N 1
ATOM 1687 C CA . ALA A 1 212 ? 10.470 10.327 6.053 1.00 94.44 212 ALA A CA 1
ATOM 1688 C C . ALA A 1 212 ? 9.113 10.855 5.550 1.00 94.44 212 ALA A C 1
ATOM 1690 O O . ALA A 1 212 ? 8.124 10.769 6.276 1.00 94.44 212 ALA A O 1
ATOM 1691 N N . LEU A 1 213 ? 9.041 11.398 4.327 1.00 96.56 213 LEU A N 1
ATOM 1692 C CA . LEU A 1 213 ? 7.764 11.792 3.732 1.00 96.56 213 LEU A CA 1
ATOM 1693 C C . LEU A 1 213 ? 6.884 10.583 3.395 1.00 96.56 213 LEU A C 1
ATOM 1695 O O . LEU A 1 213 ? 5.662 10.698 3.465 1.00 96.56 213 LEU A O 1
ATOM 1699 N N . TYR A 1 214 ? 7.488 9.434 3.086 1.00 97.56 214 TYR A N 1
ATOM 1700 C CA . TYR A 1 214 ? 6.766 8.238 2.639 1.00 97.56 214 TYR A CA 1
ATOM 1701 C C . TYR A 1 214 ? 6.872 7.058 3.608 1.00 97.56 214 TYR A C 1
ATOM 1703 O O . TYR A 1 214 ? 6.061 6.136 3.542 1.00 97.56 214 TYR A O 1
ATOM 1711 N N . HIS A 1 215 ? 7.857 7.076 4.509 1.00 97.81 215 HIS A N 1
ATOM 1712 C CA . HIS A 1 215 ? 8.020 6.043 5.529 1.00 97.81 215 HIS A CA 1
ATOM 1713 C C . HIS A 1 215 ? 6.818 6.003 6.484 1.00 97.81 215 HIS A C 1
ATOM 1715 O O . HIS A 1 215 ? 6.336 7.028 6.975 1.00 97.81 215 HIS A O 1
ATOM 1721 N N . VAL A 1 216 ? 6.345 4.791 6.765 1.00 97.81 216 VAL A N 1
ATOM 1722 C CA . VAL A 1 216 ? 5.297 4.517 7.745 1.00 97.81 216 VAL A CA 1
ATOM 1723 C C . VAL A 1 216 ? 5.959 3.991 9.012 1.00 97.81 216 VAL A C 1
ATOM 1725 O O . VAL A 1 216 ? 6.334 2.822 9.091 1.00 97.81 216 VAL A O 1
ATOM 1728 N N . ASP A 1 217 ? 6.063 4.830 10.043 1.00 97.19 217 ASP A N 1
ATOM 1729 C CA . ASP A 1 217 ? 6.436 4.324 11.362 1.00 97.19 217 ASP A CA 1
ATOM 1730 C C . ASP A 1 217 ? 5.380 3.326 11.853 1.00 97.19 217 ASP A C 1
ATOM 1732 O O . ASP A 1 217 ? 4.184 3.627 11.924 1.00 97.19 217 ASP A O 1
ATOM 1736 N N . LYS A 1 218 ? 5.829 2.107 12.165 1.00 96.50 218 LYS A N 1
ATOM 1737 C CA . LYS A 1 218 ? 4.941 0.998 12.514 1.00 96.50 218 LYS A CA 1
ATOM 1738 C C . LYS A 1 218 ? 4.187 1.256 13.818 1.00 96.50 218 LYS A C 1
ATOM 1740 O O . LYS A 1 218 ? 3.004 0.931 13.906 1.00 96.50 218 LYS A O 1
ATOM 1745 N N . ALA A 1 219 ? 4.858 1.811 14.823 1.00 97.12 219 ALA A N 1
ATOM 1746 C CA . ALA A 1 219 ? 4.270 2.011 16.139 1.00 97.12 219 ALA A CA 1
ATOM 1747 C C . ALA A 1 219 ? 3.291 3.195 16.121 1.00 97.12 219 ALA A C 1
ATOM 1749 O O . ALA A 1 219 ? 2.167 3.071 16.609 1.00 97.12 219 ALA A O 1
ATOM 1750 N N . GLU A 1 220 ? 3.658 4.307 15.482 1.00 96.69 220 GLU A N 1
ATOM 1751 C CA . GLU A 1 220 ? 2.753 5.443 15.269 1.00 96.69 220 GLU A CA 1
ATOM 1752 C C . GLU A 1 220 ? 1.569 5.071 14.370 1.00 96.69 220 GLU A C 1
ATOM 1754 O O . GLU A 1 220 ? 0.429 5.435 14.649 1.00 96.69 220 GLU A O 1
ATOM 1759 N N . GLY A 1 221 ? 1.813 4.332 13.285 1.00 97.00 221 GLY A N 1
ATOM 1760 C CA . GLY A 1 221 ? 0.764 3.900 12.367 1.00 97.00 221 GLY A CA 1
ATOM 1761 C C . GLY A 1 221 ? -0.248 2.977 13.044 1.00 97.00 221 GLY A C 1
ATOM 1762 O O . GLY A 1 221 ? -1.451 3.135 12.850 1.00 97.00 221 GLY A O 1
ATOM 1763 N N . HIS A 1 222 ? 0.208 2.063 13.904 1.00 97.81 222 HIS A N 1
ATOM 1764 C CA . HIS A 1 222 ? -0.692 1.259 14.724 1.00 97.81 222 HIS A CA 1
ATOM 1765 C C . HIS A 1 222 ? -1.433 2.080 15.783 1.00 97.81 222 HIS A C 1
ATOM 1767 O O . HIS A 1 222 ? -2.601 1.790 16.027 1.00 97.81 222 HIS A O 1
ATOM 1773 N N . ALA A 1 223 ? -0.822 3.113 16.370 1.00 97.62 223 ALA A N 1
ATOM 1774 C CA . ALA A 1 223 ? -1.542 4.024 17.262 1.00 97.62 223 ALA A CA 1
ATOM 1775 C C . ALA A 1 223 ? -2.685 4.737 16.521 1.00 97.62 223 ALA A C 1
ATOM 1777 O O . ALA A 1 223 ? -3.823 4.727 16.985 1.00 97.62 223 ALA A O 1
ATOM 1778 N N . HIS A 1 224 ? -2.405 5.252 15.322 1.00 96.69 224 HIS A N 1
ATOM 1779 C CA . HIS A 1 224 ? -3.390 5.902 14.454 1.00 96.69 224 HIS A CA 1
ATOM 1780 C C . HIS A 1 224 ? -4.555 4.965 14.099 1.00 96.69 224 HIS A C 1
ATOM 1782 O O . HIS A 1 224 ? -5.716 5.304 14.321 1.00 96.69 224 HIS A O 1
ATOM 1788 N N . LEU A 1 225 ? -4.261 3.751 13.618 1.00 97.00 225 LEU A N 1
ATOM 1789 C CA . LEU A 1 225 ? -5.296 2.766 13.275 1.00 97.00 225 LEU A CA 1
ATOM 1790 C C . LEU A 1 225 ? -6.088 2.291 14.504 1.00 97.00 225 LEU A C 1
ATOM 1792 O O . LEU A 1 225 ? -7.287 2.033 14.398 1.00 97.00 225 LEU A O 1
ATOM 1796 N N . ALA A 1 226 ? -5.458 2.208 15.682 1.00 96.19 226 ALA A N 1
ATOM 1797 C CA . ALA A 1 226 ? -6.161 1.919 16.930 1.00 96.19 226 ALA A CA 1
ATOM 1798 C C . ALA A 1 226 ? -7.172 3.023 17.270 1.00 96.19 226 ALA A C 1
ATOM 1800 O O . ALA A 1 226 ? -8.331 2.708 17.546 1.00 96.19 226 ALA A O 1
ATOM 1801 N N . CYS A 1 227 ? -6.768 4.295 17.195 1.00 95.44 227 CYS A N 1
ATOM 1802 C CA . CYS A 1 227 ? -7.668 5.433 17.392 1.00 95.44 227 CYS A CA 1
ATOM 1803 C C . CYS A 1 227 ? -8.831 5.403 16.395 1.00 95.44 227 CYS A C 1
ATOM 1805 O O . CYS A 1 227 ? -9.986 5.501 16.809 1.00 95.44 227 CYS A O 1
ATOM 1807 N N . ALA A 1 228 ? -8.551 5.179 15.107 1.00 94.94 228 ALA A N 1
ATOM 1808 C CA . ALA A 1 228 ? -9.579 5.084 14.073 1.00 94.94 228 ALA A CA 1
ATOM 1809 C C . ALA A 1 228 ? -10.589 3.959 14.368 1.00 94.94 228 ALA A C 1
ATOM 1811 O O . ALA A 1 228 ? -11.802 4.174 14.311 1.00 94.94 228 ALA A O 1
ATOM 1812 N N . CYS A 1 229 ? -10.108 2.778 14.774 1.00 93.94 229 CYS A N 1
ATOM 1813 C CA . CYS A 1 229 ? -10.968 1.668 15.183 1.00 93.94 229 CYS A CA 1
ATOM 1814 C C . CYS A 1 229 ? -11.859 2.032 16.378 1.00 93.94 229 CYS A C 1
ATOM 1816 O O . CYS A 1 229 ? -13.068 1.807 16.336 1.00 93.94 229 CYS A O 1
ATOM 1818 N N . LEU A 1 230 ? -11.275 2.585 17.445 1.00 91.88 230 LEU A N 1
ATOM 1819 C CA . LEU A 1 230 ? -11.992 2.938 18.677 1.00 91.88 230 LEU A CA 1
ATOM 1820 C C . LEU A 1 230 ? -13.033 4.041 18.439 1.00 91.88 230 LEU A C 1
ATOM 1822 O O . LEU A 1 230 ? -14.134 3.980 18.993 1.00 91.88 230 LEU A O 1
ATOM 1826 N N . ALA A 1 231 ? -12.709 5.011 17.583 1.00 91.25 231 ALA A N 1
ATOM 1827 C CA . ALA A 1 231 ? -13.609 6.086 17.183 1.00 91.25 231 ALA A CA 1
ATOM 1828 C C . ALA A 1 231 ? -14.767 5.594 16.299 1.00 91.25 231 ALA A C 1
ATOM 1830 O O . ALA A 1 231 ? -15.858 6.165 16.341 1.00 91.25 231 ALA A O 1
ATOM 1831 N N . ALA A 1 232 ? -14.546 4.544 15.505 1.00 91.19 232 ALA A N 1
ATOM 1832 C CA . ALA A 1 232 ? -15.573 3.913 14.684 1.00 91.19 232 ALA A CA 1
ATOM 1833 C C . ALA A 1 232 ? -16.482 2.957 15.474 1.00 91.19 232 ALA A C 1
ATOM 1835 O O . ALA A 1 232 ? -17.599 2.677 15.036 1.00 91.19 232 ALA A O 1
ATOM 1836 N N . MET A 1 233 ? -16.051 2.449 16.633 1.00 87.75 233 MET A N 1
ATOM 1837 C CA . MET A 1 233 ? -16.875 1.536 17.426 1.00 87.75 233 MET A CA 1
ATOM 1838 C C . MET A 1 233 ? -18.154 2.211 17.923 1.00 87.75 233 MET A C 1
ATOM 1840 O O . MET A 1 233 ? -18.124 3.113 18.754 1.00 87.75 233 MET A O 1
ATOM 1844 N N . SER A 1 234 ? -19.298 1.700 17.479 1.00 85.62 234 SER A N 1
ATOM 1845 C CA . SER A 1 234 ? -20.618 2.085 17.973 1.00 85.62 234 SER A CA 1
ATOM 1846 C C . SER A 1 234 ? -21.583 0.905 17.864 1.00 85.62 234 SER A C 1
ATOM 1848 O O . SER A 1 234 ? -21.336 -0.049 17.120 1.00 85.62 234 SER A O 1
ATOM 1850 N N . PHE A 1 235 ? -22.700 0.959 18.595 1.00 80.19 235 PHE A N 1
ATOM 1851 C CA . PHE A 1 235 ? -23.761 -0.041 18.444 1.00 80.19 235 PHE A CA 1
ATOM 1852 C C . PHE A 1 235 ? -24.298 -0.075 17.009 1.00 80.19 235 PHE A C 1
ATOM 1854 O O . PHE A 1 235 ? -24.506 -1.144 16.447 1.00 80.19 235 PHE A O 1
ATOM 1861 N N . GLU A 1 236 ? -24.471 1.094 16.395 1.00 83.88 236 GLU A N 1
ATOM 1862 C CA . GLU A 1 236 ? -24.975 1.224 15.030 1.00 83.88 236 GLU A CA 1
ATOM 1863 C C . GLU A 1 236 ? -24.054 0.533 14.013 1.00 83.88 236 GLU A C 1
ATOM 1865 O O . GLU A 1 236 ? -24.498 -0.338 13.265 1.00 83.88 236 GLU A O 1
ATOM 1870 N N . ASN A 1 237 ? -22.751 0.819 14.069 1.00 86.50 237 ASN A N 1
ATOM 1871 C CA . ASN A 1 237 ? -21.758 0.214 13.179 1.00 86.50 237 ASN A CA 1
ATOM 1872 C C . ASN A 1 237 ? -21.621 -1.295 13.409 1.00 86.50 237 ASN A C 1
ATOM 1874 O O . ASN A 1 237 ? -21.374 -2.063 12.476 1.00 86.50 237 ASN A O 1
ATOM 1878 N N . TYR A 1 238 ? -21.833 -1.747 14.646 1.00 81.19 238 TYR A N 1
ATOM 1879 C CA . TYR A 1 238 ? -21.891 -3.170 14.953 1.00 81.19 238 TYR A CA 1
ATOM 1880 C C . TYR A 1 238 ? -23.097 -3.845 14.285 1.00 81.19 238 TYR A C 1
ATOM 1882 O O . TYR A 1 238 ? -22.967 -4.927 13.712 1.00 81.19 238 TYR A O 1
ATOM 1890 N N . ILE A 1 239 ? -24.267 -3.204 14.306 1.00 80.38 239 ILE A N 1
ATOM 1891 C CA . ILE A 1 239 ? -25.456 -3.708 13.614 1.00 80.38 239 ILE A CA 1
ATOM 1892 C C . ILE A 1 239 ? -25.249 -3.711 12.095 1.00 80.38 239 ILE A C 1
ATOM 1894 O O . ILE A 1 239 ? -25.621 -4.690 11.448 1.00 80.38 239 ILE A O 1
ATOM 1898 N N . TYR A 1 240 ? -24.609 -2.685 11.526 1.00 83.38 240 TYR A N 1
ATOM 1899 C CA . TYR A 1 240 ? -24.270 -2.655 10.100 1.00 83.38 240 TYR A CA 1
ATOM 1900 C C . TYR A 1 240 ? -23.403 -3.839 9.679 1.00 83.38 240 TYR A C 1
ATOM 1902 O O . TYR A 1 240 ? -23.713 -4.503 8.691 1.00 83.38 240 TYR A O 1
ATOM 1910 N N . ARG A 1 241 ? -22.397 -4.196 10.483 1.00 80.38 241 ARG A N 1
ATOM 1911 C CA . ARG A 1 241 ? -21.586 -5.399 10.256 1.00 80.38 241 ARG A CA 1
ATOM 1912 C C . ARG A 1 241 ? -22.426 -6.680 10.160 1.00 80.38 241 ARG A C 1
ATOM 1914 O O . ARG A 1 241 ? -22.106 -7.549 9.354 1.00 80.38 241 ARG A O 1
ATOM 1921 N N . LEU A 1 242 ? -23.467 -6.817 10.984 1.00 78.50 242 LEU A N 1
ATOM 1922 C CA . LEU A 1 242 ? -24.314 -8.016 11.030 1.00 78.50 242 LEU A CA 1
ATOM 1923 C C . LEU A 1 242 ? -25.356 -8.079 9.900 1.00 78.50 242 LEU A C 1
ATOM 1925 O O . LEU A 1 242 ? -25.816 -9.167 9.564 1.00 78.50 242 LEU A O 1
ATOM 1929 N N . ARG A 1 243 ? -25.733 -6.939 9.310 1.00 75.19 243 ARG A N 1
ATOM 1930 C CA . ARG A 1 243 ? -26.804 -6.822 8.300 1.00 75.19 243 ARG A CA 1
ATOM 1931 C C . ARG A 1 243 ? -26.293 -6.855 6.854 1.00 75.19 243 ARG A C 1
ATOM 1933 O O . ARG A 1 243 ? -26.867 -6.198 5.994 1.00 75.19 243 ARG A O 1
ATOM 1940 N N . LYS A 1 244 ? -25.215 -7.590 6.565 1.00 59.72 244 LYS A N 1
ATOM 1941 C CA . LYS A 1 244 ? -24.440 -7.422 5.321 1.00 59.72 244 LYS A CA 1
ATOM 1942 C C . LYS A 1 244 ? -25.130 -7.651 3.951 1.00 59.72 244 LYS A C 1
ATOM 1944 O O . LYS A 1 244 ? -24.462 -7.331 2.977 1.00 59.72 244 LYS A O 1
ATOM 1949 N N . PRO A 1 245 ? -26.403 -8.074 3.785 1.00 57.31 245 PRO A N 1
ATOM 1950 C CA . PRO A 1 245 ? -27.089 -7.838 2.506 1.00 57.31 245 PRO A CA 1
ATOM 1951 C C . PRO A 1 245 ? -27.979 -6.575 2.455 1.00 57.31 245 PRO A C 1
ATOM 1953 O O . PRO A 1 245 ? -28.271 -6.115 1.358 1.00 57.31 245 PRO A O 1
ATOM 1956 N N . ASP A 1 246 ? -28.371 -5.973 3.586 1.00 70.62 246 ASP A N 1
ATOM 1957 C CA . ASP A 1 246 ? -29.402 -4.910 3.650 1.00 70.62 246 ASP A CA 1
ATOM 1958 C C . ASP A 1 246 ? -28.834 -3.502 3.938 1.00 70.62 246 ASP A C 1
ATOM 1960 O O . ASP A 1 246 ? -29.527 -2.618 4.454 1.00 70.62 246 ASP A O 1
ATOM 1964 N N . LEU A 1 247 ? -27.544 -3.287 3.673 1.00 75.62 247 LEU A N 1
ATOM 1965 C CA . LEU A 1 247 ? -26.888 -2.003 3.922 1.00 75.62 247 LEU A CA 1
ATOM 1966 C C . LEU A 1 247 ? -27.276 -0.953 2.869 1.00 75.62 247 LEU A C 1
ATOM 1968 O O . LEU A 1 247 ? -27.452 -1.288 1.696 1.00 75.62 247 LEU A O 1
ATOM 1972 N N . PRO A 1 248 ? -27.338 0.340 3.246 1.00 77.94 248 PRO A N 1
ATOM 1973 C CA . PRO A 1 248 ? -27.351 1.419 2.267 1.00 77.94 248 PRO A CA 1
ATOM 1974 C C . PRO A 1 248 ? -26.175 1.263 1.284 1.00 77.94 248 PRO A C 1
ATOM 1976 O O . PRO A 1 248 ? -25.081 0.920 1.738 1.00 77.94 248 PRO A O 1
ATOM 1979 N N . PRO A 1 249 ? -26.339 1.570 -0.018 1.00 77.56 249 PRO A N 1
ATOM 1980 C CA . PRO A 1 249 ? -25.292 1.355 -1.026 1.00 77.56 249 PRO A CA 1
ATOM 1981 C C . PRO A 1 249 ? -23.929 1.954 -0.648 1.00 77.56 249 PRO A C 1
ATOM 1983 O O . PRO A 1 249 ? -22.900 1.311 -0.802 1.00 77.56 249 PRO A O 1
ATOM 1986 N N . GLN A 1 250 ? -23.934 3.144 -0.043 1.00 74.69 250 GLN A N 1
ATOM 1987 C CA . GLN A 1 250 ? -22.735 3.852 0.427 1.00 74.69 250 GLN A CA 1
ATOM 1988 C C . GLN A 1 250 ? -21.968 3.153 1.570 1.00 74.69 250 GLN A C 1
ATOM 1990 O O . GLN A 1 250 ? -20.825 3.499 1.836 1.00 74.69 250 GLN A O 1
ATOM 1995 N N . LEU A 1 251 ? -22.593 2.201 2.273 1.00 82.44 251 LEU A N 1
ATOM 1996 C CA . LEU A 1 251 ? -21.982 1.419 3.356 1.00 82.44 251 LEU A CA 1
ATOM 1997 C C . LEU A 1 251 ? -21.748 -0.046 2.965 1.00 82.44 251 LEU A C 1
ATOM 1999 O O . LEU A 1 251 ? -21.158 -0.790 3.747 1.00 82.44 251 LEU A O 1
ATOM 2003 N N . ALA A 1 252 ? -22.206 -0.474 1.784 1.00 82.31 252 ALA A N 1
ATOM 2004 C CA . ALA A 1 252 ? -22.142 -1.869 1.352 1.00 82.31 252 ALA A CA 1
ATOM 2005 C C . ALA A 1 252 ? -20.695 -2.384 1.263 1.00 82.31 252 ALA A C 1
ATOM 2007 O O . ALA A 1 252 ? -20.420 -3.528 1.625 1.00 82.31 252 ALA A O 1
ATOM 2008 N N . HIS A 1 253 ? -19.773 -1.507 0.860 1.00 86.69 253 HIS A N 1
ATOM 2009 C CA . HIS A 1 253 ? -18.351 -1.811 0.705 1.00 86.69 253 HIS A CA 1
ATOM 2010 C C . HIS A 1 253 ? -17.510 -1.471 1.943 1.00 86.69 253 HIS A C 1
ATOM 2012 O O . HIS A 1 253 ? -16.309 -1.715 1.944 1.00 86.69 253 HIS A O 1
ATOM 2018 N N . VAL A 1 254 ? -18.106 -0.949 3.023 1.00 91.69 254 VAL A N 1
ATOM 2019 C CA . VAL A 1 254 ? -17.363 -0.621 4.250 1.00 91.69 254 VAL A CA 1
ATOM 2020 C C . VAL A 1 254 ? -17.094 -1.886 5.070 1.00 91.69 254 VAL A C 1
ATOM 2022 O O . VAL A 1 254 ? -18.008 -2.604 5.496 1.00 91.69 254 VAL A O 1
ATOM 2025 N N . ASN A 1 255 ? -15.822 -2.145 5.370 1.00 92.50 255 ASN A N 1
ATOM 2026 C CA . ASN A 1 255 ? -15.416 -3.227 6.253 1.00 92.50 255 ASN A CA 1
ATOM 2027 C C . ASN A 1 255 ? -15.490 -2.815 7.736 1.00 92.50 255 ASN A C 1
ATOM 2029 O O . ASN A 1 255 ? -14.506 -2.474 8.398 1.00 92.50 255 ASN A O 1
ATOM 2033 N N . PHE A 1 256 ? -16.689 -2.936 8.306 1.00 90.19 256 PHE A N 1
ATOM 2034 C CA . PHE A 1 256 ? -16.930 -2.794 9.749 1.00 90.19 256 PHE A CA 1
ATOM 2035 C C . PHE A 1 256 ? -16.263 -3.889 10.609 1.00 90.19 256 PHE A C 1
ATOM 2037 O O . PHE A 1 256 ? -16.346 -3.847 11.836 1.00 90.19 256 PHE A O 1
ATOM 2044 N N . GLY A 1 257 ? -15.639 -4.905 10.002 1.00 88.69 257 GLY A N 1
ATOM 2045 C CA . GLY A 1 257 ? -14.914 -5.953 10.720 1.00 88.69 257 GLY A CA 1
ATOM 2046 C C . GLY A 1 257 ? -13.688 -5.416 11.453 1.00 88.69 257 GLY A C 1
ATOM 2047 O O . GLY A 1 257 ? -13.501 -5.763 12.618 1.00 88.69 257 GLY A O 1
ATOM 2048 N N . ILE A 1 258 ? -12.944 -4.506 10.815 1.00 91.44 258 ILE A N 1
ATOM 2049 C CA . ILE A 1 258 ? -11.668 -3.957 11.304 1.00 91.44 258 ILE A CA 1
ATOM 2050 C C . ILE A 1 258 ? -11.805 -3.402 12.729 1.00 91.44 258 ILE A C 1
ATOM 2052 O O . ILE A 1 258 ? -11.050 -3.791 13.624 1.00 91.44 258 ILE A O 1
ATOM 2056 N N . MET A 1 259 ? -12.829 -2.580 12.995 1.00 87.62 259 MET A N 1
ATOM 2057 C CA . MET A 1 259 ? -13.046 -2.033 14.339 1.00 87.62 259 MET A CA 1
ATOM 2058 C C . MET A 1 259 ? -13.262 -3.113 15.405 1.00 87.62 259 MET A C 1
ATOM 2060 O O . MET A 1 259 ? -12.948 -2.876 16.560 1.00 87.62 259 MET A O 1
ATOM 2064 N N . VAL A 1 260 ? -13.779 -4.298 15.065 1.00 81.38 260 VAL A N 1
ATOM 2065 C CA . VAL A 1 260 ? -14.047 -5.370 16.039 1.00 81.38 260 VAL A CA 1
ATOM 2066 C C . VAL A 1 260 ? -12.867 -6.328 16.165 1.00 81.38 260 VAL A C 1
ATOM 2068 O O . VAL A 1 260 ? -12.516 -6.727 17.274 1.00 81.38 260 VAL A O 1
ATOM 2071 N N . THR A 1 261 ? -12.247 -6.708 15.051 1.00 84.56 261 THR A N 1
ATOM 2072 C CA . THR A 1 261 ? -11.228 -7.766 15.018 1.00 84.56 261 THR A CA 1
ATOM 2073 C C . THR A 1 261 ? -9.806 -7.230 15.169 1.00 84.56 261 THR A C 1
ATOM 2075 O O . THR A 1 261 ? -8.952 -7.923 15.726 1.00 84.56 261 THR A O 1
ATOM 2078 N N . CYS A 1 262 ? -9.538 -5.995 14.736 1.00 90.44 262 CYS A N 1
ATOM 2079 C CA . CYS A 1 262 ? -8.173 -5.491 14.564 1.00 90.44 262 CYS A CA 1
ATOM 2080 C C . CYS A 1 262 ? -7.736 -4.470 15.614 1.00 90.44 262 CYS A C 1
ATOM 2082 O O . CYS A 1 262 ? -6.541 -4.382 15.899 1.00 90.44 262 CYS A O 1
ATOM 2084 N N . TRP A 1 263 ? -8.662 -3.749 16.253 1.00 91.00 263 TRP A N 1
ATOM 2085 C CA . TRP A 1 263 ? -8.328 -2.674 17.201 1.00 91.00 263 TRP A CA 1
ATOM 2086 C C . TRP A 1 263 ? -7.305 -3.106 18.267 1.00 91.00 263 TRP A C 1
ATOM 2088 O O . TRP A 1 263 ? -6.321 -2.417 18.515 1.00 91.00 263 TRP A O 1
ATOM 2098 N N . ARG A 1 264 ? -7.465 -4.305 18.845 1.00 89.75 264 ARG A N 1
ATOM 2099 C CA . ARG A 1 264 ? -6.557 -4.833 19.874 1.00 89.75 264 ARG A CA 1
ATOM 2100 C C . ARG A 1 264 ? -5.166 -5.139 19.317 1.00 89.75 264 ARG A C 1
ATOM 2102 O O . ARG A 1 264 ? -4.168 -4.931 20.007 1.00 89.75 264 ARG A O 1
ATOM 2109 N N . ARG A 1 265 ? -5.090 -5.651 18.082 1.00 93.56 265 ARG A N 1
ATOM 2110 C CA . ARG A 1 265 ? -3.820 -5.901 17.377 1.00 93.56 265 ARG A CA 1
ATOM 2111 C C . ARG A 1 265 ? -3.062 -4.592 17.176 1.00 93.56 265 ARG A C 1
ATOM 2113 O O . ARG A 1 265 ? -1.840 -4.594 17.325 1.00 93.56 265 ARG A O 1
ATOM 2120 N N . HIS A 1 266 ? -3.782 -3.517 16.865 1.00 96.06 266 HIS A N 1
ATOM 2121 C CA . HIS A 1 266 ? -3.221 -2.181 16.730 1.00 96.06 266 HIS A CA 1
ATOM 2122 C C . HIS A 1 266 ? -2.752 -1.624 18.071 1.00 96.06 266 HIS A C 1
ATOM 2124 O O . HIS A 1 266 ? -1.574 -1.320 18.192 1.00 96.06 266 HIS A O 1
ATOM 2130 N N . VAL A 1 267 ? -3.592 -1.630 19.111 1.00 95.06 267 VAL A N 1
ATOM 2131 C CA . VAL A 1 267 ? -3.208 -1.172 20.463 1.00 95.06 267 VAL A CA 1
ATOM 2132 C C . VAL A 1 267 ? -1.951 -1.886 20.968 1.00 95.06 267 VAL A C 1
ATOM 2134 O O . VAL A 1 267 ? -1.037 -1.248 21.471 1.00 95.06 267 VAL A O 1
ATOM 2137 N N . ARG A 1 268 ? -1.854 -3.210 20.783 1.00 94.38 268 ARG A N 1
ATOM 2138 C CA . ARG A 1 268 ? -0.700 -4.001 21.249 1.00 94.38 268 ARG A CA 1
ATOM 2139 C C . ARG A 1 268 ? 0.625 -3.610 20.584 1.00 94.38 268 ARG A C 1
ATOM 2141 O O . ARG A 1 268 ? 1.682 -3.886 21.138 1.00 94.38 268 ARG A O 1
ATOM 2148 N N . GLN A 1 269 ? 0.577 -3.060 19.376 1.00 96.19 269 GLN A N 1
ATOM 2149 C CA . GLN A 1 269 ? 1.764 -2.677 18.606 1.00 96.19 269 GLN A CA 1
ATOM 2150 C C . GLN A 1 269 ? 1.943 -1.157 18.524 1.00 96.19 269 GLN A C 1
ATOM 2152 O O . GLN A 1 269 ? 2.871 -0.696 17.862 1.00 96.19 269 GLN A O 1
ATOM 2157 N N . ALA A 1 270 ? 1.047 -0.395 19.147 1.00 96.50 270 ALA A N 1
ATOM 2158 C CA . ALA A 1 270 ? 1.023 1.050 19.081 1.00 96.50 270 ALA A CA 1
ATOM 2159 C C . ALA A 1 270 ? 2.132 1.667 19.937 1.00 96.50 270 ALA A C 1
ATOM 2161 O O . ALA A 1 270 ? 2.447 1.185 21.026 1.00 96.50 270 ALA A O 1
ATOM 2162 N N . ALA A 1 271 ? 2.672 2.785 19.463 1.00 95.50 271 ALA A N 1
ATOM 2163 C CA . ALA A 1 271 ? 3.340 3.727 20.343 1.00 95.50 271 ALA A CA 1
ATOM 2164 C C . ALA A 1 271 ? 2.307 4.348 21.292 1.00 95.50 271 ALA A C 1
ATOM 2166 O O . ALA A 1 271 ? 1.148 4.560 20.924 1.00 95.50 271 ALA A O 1
ATOM 2167 N N . TYR A 1 272 ? 2.740 4.681 22.505 1.00 94.38 272 TYR A N 1
ATOM 2168 C CA . TYR A 1 272 ? 1.926 5.505 23.388 1.00 94.38 272 TYR A CA 1
ATOM 2169 C C . TYR A 1 272 ? 1.711 6.887 22.755 1.00 94.38 272 TYR A C 1
ATOM 2171 O O . TYR A 1 272 ? 2.663 7.539 22.325 1.00 94.38 272 TYR A O 1
ATOM 2179 N N . THR A 1 273 ? 0.458 7.335 22.732 1.00 94.88 273 THR A N 1
ATOM 2180 C CA . THR A 1 273 ? 0.071 8.703 22.379 1.00 94.88 273 THR A CA 1
ATOM 2181 C C . THR A 1 273 ? -1.036 9.150 23.327 1.00 94.88 273 THR A C 1
ATOM 2183 O O . THR A 1 273 ? -1.839 8.324 23.767 1.00 94.88 273 THR A O 1
ATOM 2186 N N . VAL A 1 274 ? -1.095 10.450 23.623 1.00 94.25 274 VAL A N 1
ATOM 2187 C CA . VAL A 1 274 ? -2.140 11.022 24.491 1.00 94.25 274 VAL A CA 1
ATOM 2188 C C . VAL A 1 274 ? -3.531 10.751 23.911 1.00 94.25 274 VAL A C 1
ATOM 2190 O O . VAL A 1 274 ? -4.428 10.325 24.627 1.00 94.25 274 VAL A O 1
ATOM 2193 N N . GLU A 1 275 ? -3.687 10.896 22.593 1.00 93.62 275 GLU A N 1
ATOM 2194 C CA . GLU A 1 275 ? -4.948 10.611 21.900 1.00 93.62 275 GLU A CA 1
ATOM 2195 C C . GLU A 1 275 ? -5.394 9.153 22.087 1.00 93.62 275 GLU A C 1
ATOM 2197 O O . GLU A 1 275 ? -6.560 8.893 22.386 1.00 93.62 275 GLU A O 1
ATOM 2202 N N . LEU A 1 276 ? -4.475 8.190 21.952 1.00 94.31 276 LEU A N 1
ATOM 2203 C CA . LEU A 1 276 ? -4.806 6.780 22.144 1.00 94.31 276 LEU A CA 1
ATOM 2204 C C . LEU A 1 276 ? -5.176 6.475 23.599 1.00 94.31 276 LEU A C 1
ATOM 2206 O O . LEU A 1 276 ? -6.107 5.705 23.837 1.00 94.31 276 LEU A O 1
ATOM 2210 N N . GLU A 1 277 ? -4.481 7.074 24.567 1.00 92.75 277 GLU A N 1
ATOM 2211 C CA . GLU A 1 277 ? -4.822 6.945 25.987 1.00 92.75 277 GLU A CA 1
ATOM 2212 C C . GLU A 1 277 ? -6.229 7.475 26.276 1.00 92.75 277 GLU A C 1
ATOM 2214 O O . GLU A 1 277 ? -7.017 6.797 26.941 1.00 92.75 277 GLU A O 1
ATOM 2219 N N . GLU A 1 278 ? -6.574 8.648 25.749 1.00 91.94 278 GLU A N 1
ATOM 2220 C CA . GLU A 1 278 ? -7.902 9.244 25.901 1.00 91.94 278 GLU A CA 1
ATOM 2221 C C . GLU A 1 278 ? -8.986 8.363 25.262 1.00 91.94 278 GLU A C 1
ATOM 2223 O O . GLU A 1 278 ? -9.995 8.054 25.905 1.00 91.94 278 GLU A O 1
ATOM 2228 N N . GLN A 1 279 ? -8.763 7.885 24.031 1.00 90.44 279 GLN A N 1
ATOM 2229 C CA . GLN A 1 279 ? -9.696 6.990 23.336 1.00 90.44 279 GLN A CA 1
ATOM 2230 C C . GLN A 1 279 ? -9.904 5.677 24.096 1.00 90.44 279 GLN A C 1
ATOM 2232 O O . GLN A 1 279 ? -11.041 5.216 24.229 1.00 90.44 279 GLN A O 1
ATOM 2237 N N . LEU A 1 280 ? -8.833 5.078 24.623 1.00 89.81 280 LEU A N 1
ATOM 2238 C CA . LEU A 1 280 ? -8.904 3.852 25.417 1.00 89.81 280 LEU A CA 1
ATOM 2239 C C . LEU A 1 280 ? -9.599 4.079 26.760 1.00 89.81 280 LEU A C 1
ATOM 2241 O O . LEU A 1 280 ? -10.456 3.282 27.142 1.00 89.81 280 LEU A O 1
ATOM 2245 N N . SER A 1 281 ? -9.277 5.171 27.450 1.00 87.19 281 SER A N 1
ATOM 2246 C CA . SER A 1 281 ? -9.899 5.534 28.726 1.00 87.19 281 SER A CA 1
ATOM 2247 C C . SER A 1 281 ? -11.403 5.720 28.563 1.00 87.19 281 SER A C 1
ATOM 2249 O O . SER A 1 281 ? -12.185 5.150 29.326 1.00 87.19 281 SER A O 1
ATOM 2251 N N . GLN A 1 282 ? -11.815 6.436 27.513 1.00 85.06 282 GLN A N 1
ATOM 2252 C CA . GLN A 1 282 ? -13.222 6.600 27.180 1.00 85.06 282 GLN A CA 1
ATOM 2253 C C . GLN A 1 282 ? -13.858 5.256 26.817 1.00 85.06 282 GLN A C 1
ATOM 2255 O O . GLN A 1 282 ? -14.937 4.943 27.304 1.00 85.06 282 GLN A O 1
ATOM 2260 N N . PHE A 1 283 ? -13.201 4.444 25.988 1.00 83.81 283 PHE A N 1
ATOM 2261 C CA . PHE A 1 283 ? -13.714 3.142 25.562 1.00 83.81 283 PHE A CA 1
ATOM 2262 C C . PHE A 1 283 ? -13.978 2.193 26.742 1.00 83.81 283 PHE A C 1
ATOM 2264 O O . PHE A 1 283 ? -15.009 1.522 26.761 1.00 83.81 283 PHE A O 1
ATOM 2271 N N . VAL A 1 284 ? -13.092 2.163 27.744 1.00 78.88 284 VAL A N 1
ATOM 2272 C CA . VAL A 1 284 ? -13.240 1.310 28.937 1.00 78.88 284 VAL A CA 1
ATOM 2273 C C . VAL A 1 284 ? -14.393 1.761 29.838 1.00 78.88 284 VAL A C 1
ATOM 2275 O O . VAL A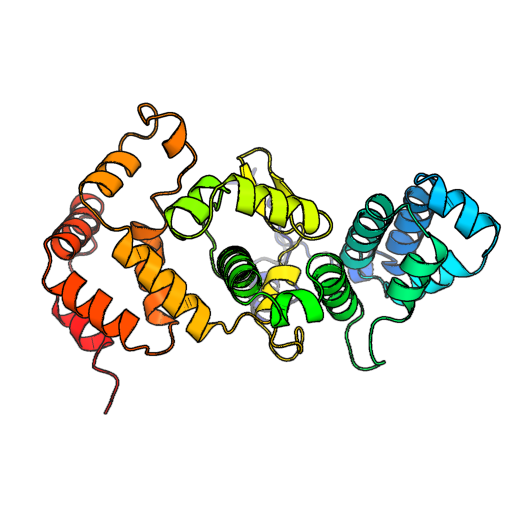 1 284 ? -15.018 0.931 30.496 1.00 78.88 284 VAL A O 1
ATOM 2278 N N . GLN A 1 285 ? -14.703 3.057 29.856 1.00 75.44 285 GLN A N 1
ATOM 2279 C CA . GLN A 1 285 ? -15.793 3.632 30.653 1.00 75.44 285 GLN A CA 1
ATOM 2280 C C . GLN A 1 285 ? -17.154 3.602 29.934 1.00 75.44 285 GLN A C 1
ATOM 2282 O O . GLN A 1 285 ? -18.161 4.044 30.487 1.00 75.44 285 GLN A O 1
ATOM 2287 N N . ASP A 1 286 ? -17.199 3.084 28.707 1.00 76.56 286 ASP A N 1
ATOM 2288 C CA . ASP A 1 286 ? -18.326 3.198 27.787 1.00 76.56 286 ASP A CA 1
ATOM 2289 C C . ASP A 1 286 ? -18.972 1.827 27.504 1.00 76.56 286 ASP A C 1
ATOM 2291 O O . ASP A 1 286 ? -18.344 0.766 27.583 1.00 76.56 286 ASP A O 1
ATOM 2295 N N . VAL A 1 287 ? -20.251 1.836 27.115 1.00 68.25 287 VAL A N 1
ATOM 2296 C CA . VAL A 1 287 ? -20.997 0.651 26.665 1.00 68.25 287 VAL A CA 1
ATOM 2297 C C . VAL A 1 287 ? -20.316 -0.049 25.483 1.00 68.25 287 VAL A C 1
ATOM 2299 O O . VAL A 1 287 ? -20.518 -1.247 25.278 1.00 68.25 287 VAL A O 1
ATOM 2302 N N . ARG A 1 288 ? -19.459 0.656 24.733 1.00 72.31 288 ARG A N 1
ATOM 2303 C CA . ARG A 1 288 ? -18.618 0.080 23.672 1.00 72.31 288 ARG A CA 1
ATOM 2304 C C . ARG A 1 288 ? -17.798 -1.128 24.151 1.00 72.31 288 ARG A C 1
ATOM 2306 O O . ARG A 1 288 ? -17.736 -2.122 23.427 1.00 72.31 288 ARG A O 1
ATOM 2313 N N . LEU A 1 289 ? -17.254 -1.109 25.373 1.00 69.25 289 LEU A N 1
ATOM 2314 C CA . LEU A 1 289 ? -16.556 -2.271 25.940 1.00 69.25 289 LEU A CA 1
ATOM 2315 C C . LEU A 1 289 ? -17.521 -3.432 26.224 1.00 69.25 289 LEU A C 1
ATOM 2317 O O . LEU A 1 289 ? -17.217 -4.584 25.913 1.00 69.25 289 LEU A O 1
ATOM 2321 N N . ALA A 1 290 ? -18.708 -3.143 26.763 1.00 68.56 290 ALA A N 1
ATOM 2322 C CA . ALA A 1 290 ? -19.727 -4.161 27.019 1.00 68.56 290 ALA A CA 1
ATOM 2323 C C . ALA A 1 290 ? -20.203 -4.843 25.721 1.00 68.56 290 ALA A C 1
ATOM 2325 O O . ALA A 1 290 ? -20.382 -6.061 25.699 1.00 68.56 290 ALA A O 1
ATOM 2326 N N . LEU A 1 291 ? -20.330 -4.090 24.621 1.00 65.25 291 LEU A N 1
ATOM 2327 C CA . LEU A 1 291 ? -20.649 -4.630 23.293 1.00 65.25 291 LEU A CA 1
ATOM 2328 C C . LEU A 1 291 ? -19.559 -5.577 22.772 1.00 65.25 291 LEU A C 1
ATOM 2330 O O . LEU A 1 291 ? -19.875 -6.632 22.222 1.00 65.25 291 LEU A O 1
ATOM 2334 N N . GLN A 1 292 ? -18.284 -5.248 22.994 1.00 68.19 292 GLN A N 1
ATOM 2335 C CA . GLN A 1 292 ? -17.164 -6.127 22.638 1.00 68.19 292 GLN A CA 1
ATOM 2336 C C . GLN A 1 292 ? -17.147 -7.414 23.473 1.00 68.19 292 GLN A C 1
ATOM 2338 O O . GLN A 1 292 ? -16.968 -8.508 22.931 1.00 68.19 292 GLN A O 1
ATOM 2343 N N . ILE A 1 293 ? -17.387 -7.309 24.784 1.00 67.31 293 ILE A N 1
ATOM 2344 C CA . ILE A 1 293 ? -17.501 -8.477 25.671 1.00 67.31 293 ILE A CA 1
ATOM 2345 C C . ILE A 1 293 ? -18.666 -9.369 25.228 1.00 67.31 293 ILE A C 1
ATOM 2347 O O . ILE A 1 293 ? -18.511 -10.587 25.171 1.00 67.31 293 ILE A O 1
ATOM 2351 N N . TRP A 1 294 ? -19.808 -8.784 24.857 1.00 62.69 294 TRP A N 1
ATOM 2352 C CA . TRP A 1 294 ? -20.956 -9.534 24.348 1.00 62.69 294 TRP A CA 1
ATOM 2353 C C . TRP A 1 294 ? -20.652 -10.254 23.025 1.00 62.69 294 TRP A C 1
ATOM 2355 O O . TRP A 1 294 ? -20.985 -11.429 22.891 1.00 62.69 294 TRP A O 1
ATOM 2365 N N . HIS A 1 295 ? -19.952 -9.612 22.085 1.00 61.00 295 HIS A N 1
ATOM 2366 C CA . HIS A 1 295 ? -19.513 -10.247 20.836 1.00 61.00 295 HIS A CA 1
ATOM 2367 C C . HIS A 1 295 ? -18.623 -11.477 21.089 1.00 61.00 295 HIS A C 1
ATOM 2369 O O . HIS A 1 295 ? -18.862 -12.546 20.526 1.00 61.00 295 HIS A O 1
ATOM 2375 N N . HIS A 1 296 ? -17.621 -11.362 21.966 1.00 61.47 296 HIS A N 1
ATOM 2376 C CA . HIS A 1 296 ? -16.722 -12.482 22.265 1.00 61.47 296 HIS A CA 1
ATOM 2377 C C . HIS A 1 296 ? -17.364 -13.562 23.151 1.00 61.47 296 HIS A C 1
ATOM 2379 O O . HIS A 1 296 ? -17.090 -14.745 22.956 1.00 61.47 296 HIS A O 1
ATOM 2385 N N . GLY A 1 297 ? -18.239 -13.182 24.087 1.00 53.31 297 GLY A N 1
ATOM 2386 C CA . GLY A 1 297 ? -18.937 -14.107 24.984 1.00 53.31 297 GLY A CA 1
ATOM 2387 C C . GLY A 1 297 ? -20.136 -14.823 24.351 1.00 53.31 297 GLY A C 1
ATOM 2388 O O . GLY A 1 297 ? -20.458 -15.936 24.756 1.00 53.31 297 GLY A O 1
ATOM 2389 N N . GLY A 1 298 ? -20.787 -14.218 23.352 1.00 47.75 298 GLY A N 1
ATOM 2390 C CA . GLY A 1 298 ? -21.968 -14.774 22.681 1.00 47.75 298 GLY A CA 1
ATOM 2391 C C . GLY A 1 298 ? -21.660 -15.788 21.574 1.00 47.75 298 GLY A C 1
ATOM 2392 O O . GLY A 1 298 ? -22.495 -16.642 21.291 1.00 47.75 298 GLY A O 1
ATOM 2393 N N . LEU A 1 299 ? -20.471 -15.723 20.963 1.00 44.56 299 LEU A N 1
ATOM 2394 C CA . LEU A 1 299 ? -20.073 -16.605 19.854 1.00 44.56 299 LEU A CA 1
ATOM 2395 C C . LEU A 1 299 ? -19.190 -17.793 20.288 1.00 44.56 299 LEU A C 1
ATOM 2397 O O . LEU A 1 299 ? -19.117 -18.778 19.559 1.00 44.56 299 LEU A O 1
ATOM 2401 N N . TRP A 1 300 ? -18.535 -17.737 21.456 1.00 42.41 300 TRP A N 1
ATOM 2402 C CA . TRP A 1 300 ? -17.595 -18.775 21.903 1.00 42.41 300 TRP A CA 1
ATOM 2403 C C . TRP A 1 300 ? -17.730 -19.039 23.410 1.00 42.41 300 TRP A C 1
ATOM 2405 O O . TRP A 1 300 ? -17.079 -18.399 24.234 1.00 42.41 300 TRP A O 1
ATOM 2415 N N . SER A 1 301 ? -18.527 -20.045 23.785 1.00 38.97 301 SER A N 1
ATOM 2416 C CA . SER A 1 301 ? -18.701 -20.498 25.180 1.00 38.97 301 SER A CA 1
ATOM 2417 C C . SER A 1 301 ? -17.418 -21.036 25.842 1.00 38.97 301 SER A C 1
ATOM 2419 O O . SER A 1 301 ? -17.423 -21.349 27.031 1.00 38.97 301 SER A O 1
ATOM 2421 N N . SER A 1 302 ? -16.302 -21.125 25.108 1.00 40.94 302 SER A N 1
ATOM 2422 C CA . SER A 1 302 ? -15.005 -21.618 25.585 1.00 40.94 302 SER A CA 1
ATOM 2423 C C . SER A 1 302 ? -14.002 -20.528 26.002 1.00 40.94 302 SER A C 1
ATOM 2425 O O . SER A 1 302 ? -12.957 -20.862 26.559 1.00 40.94 302 SER A O 1
ATOM 2427 N N . PHE A 1 303 ? -14.294 -19.235 25.808 1.00 41.53 303 PHE A N 1
ATOM 2428 C CA . PHE A 1 303 ? -13.373 -18.129 26.136 1.00 41.53 303 PHE A CA 1
ATOM 2429 C C . PHE A 1 303 ? -13.735 -17.383 27.436 1.00 41.53 303 PHE A C 1
ATOM 2431 O O . PHE A 1 303 ? -13.724 -16.155 27.507 1.00 41.53 303 PHE A O 1
ATOM 2438 N N . SER A 1 304 ? -13.989 -18.121 28.521 1.00 38.69 304 SER A N 1
ATOM 2439 C CA . SER A 1 304 ? -14.326 -17.585 29.854 1.00 38.69 304 SER A CA 1
ATOM 2440 C C . SER A 1 304 ? -13.169 -16.873 30.596 1.00 38.69 304 SER A C 1
ATOM 2442 O O . SER A 1 304 ? -13.135 -16.874 31.826 1.00 38.69 304 SER A O 1
ATOM 2444 N N . ARG A 1 305 ? -12.175 -16.308 29.896 1.00 42.38 305 ARG A N 1
ATOM 2445 C CA . ARG A 1 305 ? -10.964 -15.718 30.509 1.00 42.38 305 ARG A CA 1
ATOM 2446 C C . ARG A 1 305 ? -10.704 -14.261 30.124 1.00 42.38 305 ARG A C 1
ATOM 2448 O O . ARG A 1 305 ? -9.560 -13.826 30.153 1.00 42.38 305 ARG A O 1
ATOM 2455 N N . TYR A 1 306 ? -11.724 -13.485 29.778 1.00 47.47 306 TYR A N 1
ATOM 2456 C CA . TYR A 1 306 ? -11.571 -12.038 29.605 1.00 47.47 306 TYR A CA 1
ATOM 2457 C C . TYR A 1 306 ? -12.266 -11.310 30.753 1.00 47.47 306 TYR A C 1
ATOM 2459 O O . TYR A 1 306 ? -13.427 -10.932 30.653 1.00 47.47 306 TYR A O 1
ATOM 2467 N N . SER A 1 307 ? -11.559 -11.150 31.872 1.00 51.88 307 SER A N 1
ATOM 2468 C CA . SER A 1 307 ? -11.935 -10.166 32.885 1.00 51.88 307 SER A CA 1
ATOM 2469 C C . SER A 1 307 ? -11.401 -8.794 32.465 1.00 51.88 307 SER A C 1
ATOM 2471 O O . SER A 1 307 ? -10.359 -8.696 31.815 1.00 51.88 307 SER A O 1
ATOM 2473 N N . VAL A 1 308 ? -12.096 -7.729 32.874 1.00 44.62 308 VAL A N 1
ATOM 2474 C CA . VAL A 1 308 ? -11.624 -6.331 32.790 1.00 44.62 308 VAL A CA 1
ATOM 2475 C C . VAL A 1 308 ? -10.192 -6.193 33.336 1.00 44.62 308 VAL A C 1
ATOM 2477 O O . VAL A 1 308 ? -9.403 -5.421 32.800 1.00 44.62 308 VAL A O 1
ATOM 2480 N N . GLN A 1 309 ? -9.830 -7.036 34.309 1.00 43.19 309 GLN A N 1
ATOM 2481 C CA . GLN A 1 309 ? -8.482 -7.166 34.858 1.00 43.19 309 GLN A CA 1
ATOM 2482 C C . GLN A 1 309 ? -7.419 -7.442 33.787 1.00 43.19 309 GLN A C 1
ATOM 2484 O O . GLN A 1 309 ? -6.395 -6.788 33.791 1.00 43.19 309 GLN A O 1
ATOM 2489 N N . ASN A 1 310 ? -7.670 -8.318 32.809 1.00 47.88 310 ASN A N 1
ATOM 2490 C CA . ASN A 1 310 ? -6.670 -8.611 31.777 1.00 47.88 310 ASN A CA 1
ATOM 2491 C C . ASN A 1 310 ? -6.394 -7.395 30.884 1.00 47.88 310 ASN A C 1
ATOM 2493 O O . ASN A 1 310 ? -5.252 -7.167 30.511 1.00 47.88 310 ASN A O 1
ATOM 2497 N N . VAL A 1 311 ? -7.419 -6.612 30.532 1.00 46.00 311 VAL A N 1
ATOM 2498 C CA . VAL A 1 311 ? -7.239 -5.371 29.753 1.00 46.00 311 VAL A CA 1
ATOM 2499 C C . VAL A 1 311 ? -6.494 -4.324 30.586 1.00 46.00 311 VAL A C 1
ATOM 2501 O O . VAL A 1 311 ? -5.616 -3.648 30.059 1.00 46.00 311 VAL A O 1
ATOM 2504 N N . TRP A 1 312 ? -6.793 -4.247 31.884 1.00 45.91 312 TRP A N 1
ATOM 2505 C CA . TRP A 1 312 ? -6.116 -3.371 32.839 1.00 45.91 312 TRP A CA 1
ATOM 2506 C C . TRP A 1 312 ? -4.638 -3.749 33.044 1.00 45.91 312 TRP A C 1
ATOM 2508 O O . TRP A 1 312 ? -3.770 -2.884 32.992 1.00 45.91 312 TRP A O 1
ATOM 2518 N N . ASP A 1 313 ? -4.329 -5.039 33.169 1.00 49.59 313 ASP A N 1
ATOM 2519 C CA . ASP A 1 313 ? -2.970 -5.553 33.369 1.00 49.59 313 ASP A CA 1
ATOM 2520 C C . ASP A 1 313 ? -2.079 -5.328 32.127 1.00 49.59 313 ASP A C 1
ATOM 2522 O O . ASP A 1 313 ? -0.879 -5.097 32.259 1.00 49.59 313 ASP A O 1
ATOM 2526 N N . TYR A 1 314 ? -2.652 -5.315 30.912 1.00 49.75 314 TYR A N 1
ATOM 2527 C CA . TYR A 1 314 ? -1.922 -4.949 29.685 1.00 49.75 314 TYR A CA 1
ATOM 2528 C C . TYR A 1 314 ? -1.579 -3.452 29.603 1.00 49.75 314 TYR A C 1
ATOM 2530 O O . TYR A 1 314 ? -0.622 -3.097 28.917 1.00 49.75 314 TYR A O 1
ATOM 2538 N N . LEU A 1 315 ? -2.331 -2.583 30.288 1.00 45.25 315 LEU A N 1
ATOM 2539 C CA . LEU A 1 315 ? -2.074 -1.139 30.353 1.00 45.25 315 LEU A CA 1
ATOM 2540 C C . LEU A 1 315 ? -1.090 -0.763 31.474 1.00 45.25 315 LEU A C 1
ATOM 2542 O O . LEU A 1 315 ? -0.607 0.364 31.504 1.00 45.25 315 LEU A O 1
ATOM 2546 N N . GLN A 1 316 ? -0.768 -1.695 32.379 1.00 46.69 316 GLN A N 1
ATOM 2547 C CA . GLN A 1 316 ? 0.111 -1.455 33.528 1.00 46.69 316 GLN A CA 1
ATOM 2548 C C . GLN A 1 316 ? 1.590 -1.815 33.310 1.00 46.69 316 GLN A C 1
ATOM 2550 O O . GLN A 1 316 ? 2.359 -1.786 34.270 1.00 46.69 316 GLN A O 1
ATOM 2555 N N . VAL A 1 317 ? 2.046 -2.112 32.086 1.00 40.69 317 VAL A N 1
ATOM 2556 C CA . VAL A 1 317 ? 3.490 -2.324 31.859 1.00 40.69 317 VAL A CA 1
ATOM 2557 C C . VAL A 1 317 ? 4.217 -0.978 31.799 1.00 40.69 317 VAL A C 1
ATOM 2559 O O . VAL A 1 317 ? 4.459 -0.404 30.741 1.00 40.69 317 VAL A O 1
ATOM 2562 N N . GLY A 1 318 ? 4.544 -0.508 32.997 1.00 43.72 318 GLY A N 1
ATOM 2563 C CA . GLY A 1 318 ? 5.345 0.657 33.337 1.00 43.72 318 GLY A CA 1
ATOM 2564 C C . GLY A 1 318 ? 5.781 0.538 34.797 1.00 43.72 318 GLY A C 1
ATOM 2565 O O . GLY A 1 318 ? 5.370 1.335 35.637 1.00 43.72 318 GLY A O 1
ATOM 2566 N N . GLY A 1 319 ? 6.567 -0.504 35.081 1.00 34.09 319 GLY A N 1
ATOM 2567 C CA . GLY A 1 319 ? 7.280 -0.768 36.331 1.00 34.09 319 GLY A CA 1
ATOM 2568 C C . GLY A 1 319 ? 8.490 -1.645 36.049 1.00 34.09 319 GLY A C 1
ATOM 2569 O O . GLY A 1 319 ? 8.300 -2.665 35.350 1.00 34.09 319 GLY A O 1
#

Secondary structure (DSSP, 8-state):
-TT----------HHHHHHHT-GGGTTT-----HHHH--HHHHHHHHHHHHGGGSHHHHHHHHH-TTHHHHHHHHHTT-HHHHHHHHHHHHH--SSHHHHHHHHHH-S-TTS-HHHHHHHHHHHHHS-HHHHHH-HHHHHHHHHHHHHHHH--S--BHHHHHHH-TT--HHHHHHHHHHTTTT-EE-TT-BEE-SSTHHHHHHH-TTT---TTT---HHHHHHHHHHHHHHH--HHHHHHHH-TTS--HHHHT--THHHHHTHHHHHHHPPP-HHHHHHHHHHHTSHHHHHHHHHHHHH-TT-TT--HHHHHHHH----

Sequence (319 aa):
LPWLYVFAASRPEPHILSVLSNPSSADVVHHIRLEDTANSHDDVGRYLEETLPKIPSYGDYLEKHPDALERLISRAAGVFIFARITVNFLDEHHSHPEEWFELLLSGGSPAAMPLNALYLQILRSAFPPEDLRALPSEHKRLRSLLRFVALETESITSETIAFYERDLSASDISDMVDRLRSVLMIDQDGDVVPPHASFGEFLVDKHRCSDALYHVDKAEGHAHLACACLAAMSFENYIYRLRKPDLPPQLAHVNFGIMVTCWRRHVRQAAYTVELEEQLSQFVQDVRLALQIWHHGGLWSSFSRYSVQNVWDYLQVGG

InterPro domains:
  IPR058056 TANC1/2-like, winged helix domain [PF25521] (163-228)

pLDDT: mean 84.66, std 15.0, range [34.09, 97.81]

Foldseek 3Di:
DVPDDDDDDDDVDVVVCVVLVPPVCPVPRDDDDVVVVDPLLVVLLVVLVVQQCVLPLRVVVCVVVVCLSVLQSVLCVSVNLLSQLLSVVLSVPSDPSVVSSVQLSPFDDPPARSVLSSLLSLCCQLQPPVNCVVDVLVLVLLLLLLLCAQPPDDFAALLQSCLLVVSDHSVNSVSSQVSNVSQWDQDPLRGTYGPDNVSSVQQQDCVSNVDPSRHHPFQASLLSLLLSLLVSQDPVLVVCCVVQVPDDPSCNSHDSVCSLPPNVVSVLSHDDDPSSVVSVVVCLVDCSVVVSVCVVVVPDVPPPPDDPVVVVVSVPPPD